Protein AF-A0A177SUN3-F1 (afdb_monomer_lite)

Foldseek 3Di:
DKKKKKWFFFQQDPVLLCQLCVLVVWHKDKDKDEAAPDPCCVVPVVVVPRRHPDIFTWTWTADPVGKIWTWTCPDPRGTDIDIDHPDDDPCVVVVRVVVVVSSLLSSLVSLVVVLQVVCVVVVKHWDWDADPFHIWIFIGPVSQKIWDWGDDVRMIMIMTPDDDDPVNCVSCVSSCSNTHGPPMDMDMDDDDDPPPPPPPPPPDDDDDDD

Organism: Pseudomonas putida (NCBI:txid303)

Sequence (210 aa):
MSHCTKFEFSYASEEAIVKAFGKMGLRPTTGLVATFASDFSKKVLGKIGYMGTQQFRAICGQTADKFNLFVCQVEQDAYTLLVERDTVSAGDEAIMADLASSFQKAYVSVAIDETVRRIEASGVPAKVTETLQGFDIEFGPRHEYSIHVTFSGDEIIEEVRGVKGDICTRLTEELESLLSRPTSELVTEWKPEYTVVHEEQTLQILSAHL

InterPro domains:
  IPR021375 Protein of unknown function DUF2997 [PF11211] (156-194)

pLDDT: mean 84.21, std 15.48, range [36.31, 97.62]

Secondary structure (DSSP, 8-state):
-EEEEEEE--B--HHHHHHHHHHTT---EEEEEEE-SSHHHHHTGGGGT---SEEEEEEEEE-TT-EEEEEEEEETTEEEEEEEESS--TTHHHHHHHHHHHHHHHHHHHHHHHHHHHHHHTT--EEEEE-SSEEEEEESTTS-EEEEEEEETTEEEEEEES--TTHHHHTTHHHHHHHS-TT---EEEEEPP-----------------

Structure (mmCIF, N/CA/C/O backbone):
data_AF-A0A177SUN3-F1
#
_entry.id   AF-A0A177SUN3-F1
#
loop_
_atom_site.group_PDB
_atom_site.id
_atom_site.type_symbol
_atom_site.label_atom_id
_atom_site.label_alt_id
_atom_site.label_comp_id
_atom_site.label_asym_id
_atom_site.label_entity_id
_atom_site.label_seq_id
_atom_site.pdbx_PDB_ins_code
_atom_site.Cartn_x
_atom_site.Cartn_y
_atom_site.Cartn_z
_atom_site.occupancy
_atom_site.B_iso_or_equiv
_atom_site.auth_seq_id
_atom_site.auth_comp_id
_atom_site.auth_asym_id
_atom_site.auth_atom_id
_atom_site.pdbx_PDB_model_num
ATOM 1 N N . MET A 1 1 ? -9.239 7.106 26.589 1.00 59.88 1 MET A N 1
ATOM 2 C CA . MET A 1 1 ? -7.859 7.600 26.388 1.00 59.88 1 MET A CA 1
ATOM 3 C C . MET A 1 1 ? -7.546 7.511 24.906 1.00 59.88 1 MET A C 1
ATOM 5 O O . MET A 1 1 ? -7.875 6.506 24.303 1.00 59.88 1 MET A O 1
ATOM 9 N N . SER A 1 2 ? -6.957 8.543 24.318 1.00 73.19 2 SER A N 1
ATOM 10 C CA . SER A 1 2 ? -6.613 8.561 22.889 1.00 73.19 2 SER A CA 1
ATOM 11 C C . SER A 1 2 ? -5.090 8.526 22.740 1.00 73.19 2 SER A C 1
ATOM 13 O O . SER A 1 2 ? -4.397 9.058 23.611 1.00 73.19 2 SER A O 1
ATOM 15 N N . HIS A 1 3 ? -4.556 7.950 21.664 1.00 82.12 3 HIS A N 1
ATOM 16 C CA . HIS A 1 3 ? -3.126 8.051 21.340 1.00 82.12 3 HIS A CA 1
ATOM 17 C C . HIS A 1 3 ? -2.919 8.526 19.909 1.00 82.12 3 HIS A C 1
ATOM 19 O O . HIS A 1 3 ? -3.814 8.431 19.071 1.00 82.12 3 HIS A O 1
ATOM 25 N N . CYS A 1 4 ? -1.741 9.080 19.663 1.00 83.50 4 CYS A N 1
ATOM 26 C CA . CYS A 1 4 ? -1.253 9.433 18.345 1.00 83.50 4 CYS A CA 1
ATOM 27 C C . CYS A 1 4 ? 0.130 8.805 18.182 1.00 83.50 4 CYS A C 1
ATOM 29 O O . CYS A 1 4 ? 1.033 9.166 18.933 1.00 83.50 4 CYS A O 1
ATOM 31 N N . THR A 1 5 ? 0.298 7.879 17.243 1.00 85.62 5 THR A N 1
ATOM 32 C CA . THR A 1 5 ? 1.596 7.285 16.907 1.00 85.62 5 THR A CA 1
ATOM 33 C C . THR A 1 5 ? 2.078 7.856 15.580 1.00 85.62 5 THR A C 1
ATOM 35 O O . THR A 1 5 ? 1.319 7.961 14.618 1.00 85.62 5 THR A O 1
ATOM 38 N N . LYS A 1 6 ? 3.350 8.242 15.530 1.00 88.50 6 LYS A N 1
ATOM 39 C CA . LYS A 1 6 ? 4.028 8.709 14.321 1.00 88.50 6 LYS A CA 1
ATOM 40 C C . LYS A 1 6 ? 5.218 7.807 14.013 1.00 88.50 6 LYS A C 1
ATOM 42 O O . LYS A 1 6 ? 5.998 7.507 14.919 1.00 88.50 6 LYS A O 1
ATOM 47 N N . PHE A 1 7 ? 5.358 7.400 12.752 1.00 89.94 7 PHE A N 1
ATOM 48 C CA . PHE A 1 7 ? 6.428 6.505 12.310 1.00 89.94 7 PHE A CA 1
ATOM 49 C C . PHE A 1 7 ? 6.776 6.656 10.823 1.00 89.94 7 PHE A C 1
ATOM 51 O O . PHE A 1 7 ? 6.004 7.196 10.027 1.00 89.94 7 PHE A O 1
ATOM 58 N N . GLU A 1 8 ? 7.966 6.176 10.461 1.00 90.25 8 GLU A N 1
ATOM 59 C CA . GLU A 1 8 ? 8.442 6.114 9.076 1.00 90.25 8 GLU A CA 1
ATOM 60 C C . GLU A 1 8 ? 7.797 4.937 8.331 1.00 90.25 8 GLU A C 1
ATOM 62 O O . GLU A 1 8 ? 7.782 3.800 8.816 1.00 90.25 8 GLU A O 1
ATOM 67 N N . PHE A 1 9 ? 7.275 5.220 7.140 1.00 91.50 9 PHE A N 1
ATOM 68 C CA . PHE A 1 9 ? 6.622 4.257 6.273 1.00 91.50 9 PHE A CA 1
ATOM 69 C C . PHE A 1 9 ? 7.617 3.274 5.657 1.00 91.50 9 PHE A C 1
ATOM 71 O O . PHE A 1 9 ? 8.682 3.645 5.167 1.00 91.50 9 PHE A O 1
ATOM 78 N N . SER A 1 10 ? 7.220 2.007 5.577 1.00 91.94 10 SER A N 1
ATOM 79 C CA . SER A 1 10 ? 7.922 1.007 4.786 1.00 91.94 10 SER A CA 1
ATOM 80 C C . SER A 1 10 ? 6.971 -0.057 4.260 1.00 91.94 10 SER A C 1
ATOM 82 O O . SER A 1 10 ? 6.034 -0.486 4.933 1.00 91.94 10 SER A O 1
ATOM 84 N N . TYR A 1 11 ? 7.268 -0.562 3.065 1.00 92.94 11 TYR A N 1
ATOM 85 C CA . TYR A 1 11 ? 6.659 -1.787 2.568 1.00 92.94 11 TYR A CA 1
ATOM 86 C C . TYR A 1 11 ? 7.290 -2.977 3.303 1.00 92.94 11 TYR A C 1
ATOM 88 O O . TYR A 1 11 ? 8.437 -3.335 3.029 1.00 92.94 11 TYR A O 1
ATOM 96 N N . ALA A 1 12 ? 6.564 -3.569 4.250 1.00 90.69 12 ALA A N 1
ATOM 97 C CA . ALA A 1 12 ? 7.057 -4.659 5.099 1.00 90.69 12 ALA A CA 1
ATOM 98 C C . ALA A 1 12 ? 6.516 -6.047 4.700 1.00 90.69 12 ALA A C 1
ATOM 100 O O . ALA A 1 12 ? 7.162 -7.063 4.953 1.00 90.69 12 ALA A O 1
ATOM 101 N N . SER A 1 13 ? 5.348 -6.111 4.048 1.00 91.69 13 SER A N 1
ATOM 102 C CA . SER A 1 13 ? 4.638 -7.368 3.780 1.00 91.69 13 SER A CA 1
ATOM 103 C C . SER A 1 13 ? 4.503 -7.667 2.288 1.00 91.69 13 SER A C 1
ATOM 105 O O . SER A 1 13 ? 3.841 -6.946 1.539 1.00 91.69 13 SER A O 1
ATOM 107 N N . GLU A 1 14 ? 5.080 -8.796 1.861 1.00 93.06 14 GLU A N 1
ATOM 108 C CA . GLU A 1 14 ? 4.946 -9.309 0.492 1.00 93.06 14 GLU A CA 1
ATOM 109 C C . GLU A 1 14 ? 3.479 -9.586 0.126 1.00 93.06 14 GLU A C 1
ATOM 111 O O . GLU A 1 14 ? 3.030 -9.272 -0.977 1.00 93.06 14 GLU A O 1
ATOM 116 N N . GLU A 1 15 ? 2.703 -10.131 1.065 1.00 94.44 15 GLU A N 1
ATOM 117 C CA . GLU A 1 15 ? 1.281 -10.402 0.855 1.00 94.44 15 GLU A CA 1
ATOM 118 C C . GLU A 1 15 ? 0.499 -9.102 0.623 1.00 94.44 15 GLU A C 1
ATOM 120 O O . GLU A 1 15 ? -0.315 -9.019 -0.304 1.00 94.44 15 GLU A O 1
ATOM 125 N N . ALA A 1 16 ? 0.784 -8.065 1.416 1.00 95.12 16 ALA A N 1
ATOM 126 C CA . ALA A 1 16 ? 0.150 -6.765 1.251 1.00 95.12 16 ALA A CA 1
ATOM 127 C C . ALA A 1 16 ? 0.559 -6.094 -0.070 1.00 95.12 16 ALA A C 1
ATOM 129 O O . ALA A 1 16 ? -0.291 -5.509 -0.741 1.00 95.12 16 ALA A O 1
ATOM 130 N N . ILE A 1 17 ? 1.809 -6.266 -0.518 1.00 96.44 17 ILE A N 1
ATOM 131 C CA . ILE A 1 17 ? 2.278 -5.817 -1.840 1.00 96.44 17 ILE A CA 1
ATOM 132 C C . ILE A 1 17 ? 1.450 -6.464 -2.958 1.00 96.44 17 ILE A C 1
ATOM 134 O O . ILE A 1 17 ? 0.946 -5.764 -3.837 1.00 96.44 17 ILE A O 1
ATOM 138 N N . VAL A 1 18 ? 1.257 -7.788 -2.931 1.00 97.06 18 VAL A N 1
ATOM 139 C CA . VAL A 1 18 ? 0.446 -8.501 -3.938 1.00 97.06 18 VAL A CA 1
ATOM 140 C C . VAL A 1 18 ? -0.995 -7.979 -3.955 1.00 97.06 18 VAL A C 1
ATOM 142 O O . VAL A 1 18 ? -1.554 -7.728 -5.027 1.00 97.06 18 VAL A O 1
ATOM 145 N N . LYS A 1 19 ? -1.597 -7.771 -2.778 1.00 97.38 19 LYS A N 1
ATOM 146 C CA . LYS A 1 19 ? -2.950 -7.205 -2.657 1.00 97.38 19 LYS A CA 1
ATOM 147 C C . LYS A 1 19 ? -3.015 -5.758 -3.166 1.00 97.38 19 LYS A C 1
ATOM 149 O O . LYS A 1 19 ? -3.994 -5.404 -3.825 1.00 97.38 19 LYS A O 1
ATOM 154 N N . ALA A 1 20 ? -1.979 -4.949 -2.934 1.00 97.56 20 ALA A N 1
ATOM 155 C CA . ALA A 1 20 ? -1.888 -3.566 -3.404 1.00 97.56 20 ALA A CA 1
ATOM 156 C C . ALA A 1 20 ? -1.873 -3.485 -4.938 1.00 97.56 20 ALA A C 1
ATOM 158 O O . ALA A 1 20 ? -2.636 -2.713 -5.520 1.00 97.56 20 ALA A O 1
ATOM 159 N N . PHE A 1 21 ? -1.106 -4.357 -5.607 1.00 97.62 21 PHE A N 1
ATOM 160 C CA . PHE A 1 21 ? -1.179 -4.511 -7.066 1.00 97.62 21 PHE A CA 1
ATOM 161 C C . PHE A 1 21 ? -2.610 -4.812 -7.532 1.00 97.62 21 PHE A C 1
ATOM 163 O O . PHE A 1 21 ? -3.099 -4.187 -8.474 1.00 97.62 21 PHE A O 1
ATOM 170 N N . GLY A 1 22 ? -3.303 -5.721 -6.840 1.00 96.75 22 GLY A N 1
ATOM 171 C CA . GLY A 1 22 ? -4.702 -6.045 -7.119 1.00 96.75 22 GLY A CA 1
ATOM 172 C C . GLY A 1 22 ? -5.645 -4.845 -6.978 1.00 96.75 22 GLY A C 1
ATOM 173 O O . GLY A 1 22 ? -6.487 -4.634 -7.851 1.00 96.75 22 GLY A O 1
ATOM 174 N N . LYS A 1 23 ? -5.478 -4.015 -5.937 1.00 95.88 23 LYS A N 1
ATOM 175 C CA . LYS A 1 23 ? -6.249 -2.769 -5.748 1.00 95.88 23 LYS A CA 1
ATOM 176 C C . LYS A 1 23 ? -6.012 -1.747 -6.863 1.00 95.88 23 LYS A C 1
ATOM 178 O O . LYS A 1 23 ? -6.933 -1.022 -7.218 1.00 95.88 23 LYS A O 1
ATOM 183 N N . MET A 1 24 ? -4.825 -1.738 -7.468 1.00 95.38 24 MET A N 1
ATOM 184 C CA . MET A 1 24 ? -4.532 -0.934 -8.662 1.00 95.38 24 MET A CA 1
ATOM 185 C C . MET A 1 24 ? -5.074 -1.544 -9.969 1.00 95.38 24 MET A C 1
ATOM 187 O O . MET A 1 24 ? -4.828 -1.010 -11.048 1.00 95.38 24 MET A O 1
ATOM 191 N N . GLY A 1 25 ? -5.775 -2.681 -9.909 1.00 95.94 25 GLY A N 1
ATOM 192 C CA . GLY A 1 25 ? -6.253 -3.402 -11.092 1.00 95.94 25 GLY A CA 1
ATOM 193 C C . GLY A 1 25 ? -5.144 -4.118 -11.871 1.00 95.94 25 GLY A C 1
ATOM 194 O O . GLY A 1 25 ? -5.365 -4.558 -13.001 1.00 95.94 25 GLY A O 1
ATOM 195 N N . LEU A 1 26 ? -3.952 -4.247 -11.284 1.00 96.06 26 LEU A N 1
ATOM 196 C CA . LEU A 1 26 ? -2.808 -4.917 -11.889 1.00 96.06 26 LEU A CA 1
ATOM 197 C C . LEU A 1 26 ? -2.812 -6.404 -11.527 1.00 96.06 26 LEU A C 1
ATOM 199 O O . LEU A 1 26 ? -3.271 -6.814 -10.461 1.00 96.06 26 LEU A O 1
ATOM 203 N N . ARG A 1 27 ? -2.275 -7.233 -12.426 1.00 94.62 27 ARG A N 1
ATOM 204 C CA . ARG A 1 27 ? -2.066 -8.665 -12.178 1.00 94.62 27 ARG A CA 1
ATOM 205 C C . ARG A 1 27 ? -0.603 -8.892 -11.805 1.00 94.62 27 ARG A C 1
ATOM 207 O O . ARG A 1 27 ? 0.230 -8.881 -12.713 1.00 94.62 27 ARG A O 1
ATOM 214 N N . PRO A 1 28 ? -0.281 -9.068 -10.513 1.00 95.38 28 PRO A N 1
ATOM 215 C CA . PRO A 1 28 ? 1.097 -9.245 -10.096 1.00 95.38 28 PRO A CA 1
ATOM 216 C C . PRO A 1 28 ? 1.641 -10.598 -10.561 1.00 95.38 28 PRO A C 1
ATOM 218 O O . PRO A 1 28 ? 0.944 -11.614 -10.532 1.00 95.38 28 PRO A O 1
ATOM 221 N N . THR A 1 29 ? 2.908 -10.619 -10.958 1.00 96.00 29 THR A N 1
ATOM 222 C CA . THR A 1 29 ? 3.683 -11.838 -11.211 1.00 96.00 29 THR A CA 1
ATOM 223 C C . THR A 1 29 ? 4.976 -11.793 -10.412 1.00 96.00 29 THR A C 1
ATOM 225 O O . THR A 1 29 ? 5.468 -10.723 -10.070 1.00 96.00 29 THR A O 1
ATOM 228 N N . THR A 1 30 ? 5.546 -12.947 -10.079 1.00 95.12 30 THR A N 1
ATOM 229 C CA . THR A 1 30 ? 6.891 -12.994 -9.494 1.00 95.12 30 THR A CA 1
ATOM 230 C C . THR A 1 30 ? 7.914 -13.151 -10.610 1.00 95.12 30 THR A C 1
ATOM 232 O O . THR A 1 30 ? 7.757 -14.011 -11.478 1.00 95.12 30 THR A O 1
ATOM 235 N N . GLY A 1 31 ? 8.968 -12.342 -10.578 1.00 91.56 31 GLY A N 1
ATOM 236 C CA . GLY A 1 31 ? 10.050 -12.389 -11.554 1.00 91.56 31 GLY A CA 1
ATOM 237 C C . GLY A 1 31 ? 11.416 -12.165 -10.918 1.00 91.56 31 GLY A C 1
ATOM 238 O O . GLY A 1 31 ? 11.528 -11.695 -9.787 1.00 91.56 31 GLY A O 1
ATOM 239 N N . LEU A 1 32 ? 12.461 -12.513 -11.665 1.00 89.50 32 LEU A N 1
ATOM 240 C CA . LEU A 1 32 ? 13.827 -12.112 -11.356 1.00 89.50 32 LEU A CA 1
ATOM 241 C C . LEU A 1 32 ? 14.132 -10.843 -12.154 1.00 89.50 32 LEU A C 1
ATOM 243 O O . LEU A 1 32 ? 14.052 -10.855 -13.383 1.00 89.50 32 LEU A O 1
ATOM 247 N N . VAL A 1 33 ? 14.458 -9.759 -11.458 1.00 89.75 33 VAL A N 1
ATOM 248 C CA . VAL A 1 33 ? 14.833 -8.475 -12.060 1.00 89.75 33 VAL A CA 1
ATOM 249 C C . VAL A 1 33 ? 16.304 -8.201 -11.806 1.00 89.75 33 VAL A C 1
ATOM 251 O O . VAL A 1 33 ? 16.871 -8.684 -10.827 1.00 89.75 33 VAL A O 1
ATOM 254 N N . ALA A 1 34 ? 16.930 -7.433 -12.692 1.00 88.81 34 ALA A N 1
ATOM 255 C CA . ALA A 1 34 ? 18.337 -7.089 -12.583 1.00 88.81 34 ALA A CA 1
ATOM 256 C C . ALA A 1 34 ? 18.545 -5.584 -12.719 1.00 88.81 34 ALA A C 1
ATOM 258 O O . ALA A 1 34 ? 17.907 -4.934 -13.551 1.00 88.81 34 ALA A O 1
ATOM 259 N N . THR A 1 35 ? 19.472 -5.041 -11.935 1.00 87.69 35 THR A N 1
ATOM 260 C CA . THR A 1 35 ? 19.954 -3.672 -12.118 1.00 87.69 35 THR A CA 1
ATOM 261 C C . THR A 1 35 ? 21.071 -3.657 -13.149 1.00 87.69 35 THR A C 1
ATOM 263 O O . THR A 1 35 ? 21.904 -4.564 -13.223 1.00 87.69 35 THR A O 1
ATOM 266 N N . PHE A 1 36 ? 21.093 -2.615 -13.971 1.00 86.94 36 PHE A N 1
ATOM 267 C CA . PHE A 1 36 ? 22.117 -2.416 -14.986 1.00 86.94 36 PHE A CA 1
ATOM 268 C C . PHE A 1 36 ? 22.716 -1.027 -14.815 1.00 86.94 36 PHE A C 1
ATOM 270 O O . PHE A 1 36 ? 21.988 -0.051 -14.673 1.00 86.94 36 PHE A O 1
ATOM 277 N N . ALA A 1 37 ? 24.043 -0.928 -14.894 1.00 85.38 37 ALA A N 1
ATOM 278 C CA . ALA A 1 37 ? 24.748 0.349 -14.777 1.00 85.38 37 ALA A CA 1
ATOM 279 C C . ALA A 1 37 ? 24.465 1.320 -15.941 1.00 85.38 37 ALA A C 1
ATOM 281 O O . ALA A 1 37 ? 24.793 2.499 -15.858 1.00 85.38 37 ALA A O 1
ATOM 282 N N . SER A 1 38 ? 23.916 0.825 -17.055 1.00 84.75 38 SER A N 1
ATOM 283 C CA . SER A 1 38 ? 23.559 1.649 -18.207 1.00 84.75 38 SER A CA 1
ATOM 284 C C . SER A 1 38 ? 22.529 0.970 -19.108 1.00 84.75 38 SER A C 1
ATOM 286 O O . SER A 1 38 ? 22.402 -0.260 -19.129 1.00 84.75 38 SER A O 1
ATOM 288 N N . ASP A 1 39 ? 21.877 1.780 -19.940 1.00 84.88 39 ASP A N 1
ATOM 289 C CA . ASP A 1 39 ? 21.000 1.322 -21.019 1.00 84.88 39 ASP A CA 1
ATOM 290 C C . ASP A 1 39 ? 21.724 0.407 -22.012 1.00 84.88 39 ASP A C 1
ATOM 292 O O . ASP A 1 39 ? 21.143 -0.562 -22.501 1.00 84.88 39 ASP A O 1
ATOM 296 N N . PHE A 1 40 ? 23.009 0.662 -22.276 1.00 85.94 40 PHE A N 1
ATOM 297 C CA . PHE A 1 40 ? 23.833 -0.220 -23.100 1.00 85.94 40 PHE A CA 1
ATOM 298 C C . PHE A 1 40 ? 23.970 -1.603 -22.454 1.00 85.94 40 PHE A C 1
ATOM 300 O O . PHE A 1 40 ? 23.751 -2.627 -23.107 1.00 85.94 40 PHE A O 1
ATOM 307 N N . SER A 1 41 ? 24.256 -1.646 -21.151 1.00 87.19 41 SER A N 1
ATOM 308 C CA . SER A 1 41 ? 24.361 -2.900 -20.405 1.00 87.19 41 SER A CA 1
ATOM 309 C C . SER A 1 41 ? 23.039 -3.677 -20.406 1.00 87.19 41 SER A C 1
ATOM 311 O O . SER A 1 41 ? 23.059 -4.888 -20.611 1.00 87.19 41 SER A O 1
ATOM 313 N N . LYS A 1 42 ? 21.892 -2.999 -20.256 1.00 87.94 42 LYS A N 1
ATOM 314 C CA . LYS A 1 42 ? 20.557 -3.627 -20.291 1.00 87.94 42 LYS A CA 1
ATOM 315 C C . LYS A 1 42 ? 20.183 -4.110 -21.698 1.00 87.94 42 LYS A C 1
ATOM 317 O O . LYS A 1 42 ? 19.861 -5.278 -21.897 1.00 87.94 42 LYS A O 1
ATOM 322 N N . LYS A 1 43 ? 20.234 -3.219 -22.695 1.00 87.25 43 LYS A N 1
ATOM 323 C CA . LYS A 1 43 ? 19.663 -3.439 -24.039 1.00 87.25 43 LYS A CA 1
ATOM 324 C C . LYS A 1 43 ? 20.595 -4.188 -24.994 1.00 87.25 43 LYS A C 1
ATOM 326 O O . LYS A 1 43 ? 20.103 -4.808 -25.941 1.00 87.25 43 LYS A O 1
ATOM 331 N N . VAL A 1 44 ? 21.911 -4.129 -24.772 1.00 89.00 44 VAL A N 1
ATOM 332 C CA . VAL A 1 44 ? 22.928 -4.776 -25.620 1.00 89.00 44 VAL A CA 1
ATOM 333 C C . VAL A 1 44 ? 23.583 -5.937 -24.885 1.00 89.00 44 VAL A C 1
ATOM 335 O O . VAL A 1 44 ? 23.439 -7.076 -25.327 1.00 89.00 44 VAL A O 1
ATOM 338 N N . LEU A 1 45 ? 24.253 -5.683 -23.753 1.00 88.38 45 LEU A N 1
ATOM 339 C CA . LEU A 1 45 ? 24.980 -6.744 -23.040 1.00 88.38 45 LEU A CA 1
ATOM 340 C C . LEU A 1 45 ? 24.028 -7.804 -22.464 1.00 88.38 45 LEU A C 1
ATOM 342 O O . LEU A 1 45 ? 24.337 -8.994 -22.504 1.00 88.38 45 LEU A O 1
ATOM 346 N N . GLY A 1 46 ? 22.840 -7.398 -22.008 1.00 83.12 46 GLY A N 1
ATOM 347 C CA . GLY A 1 46 ? 21.800 -8.317 -21.543 1.00 83.12 46 GLY A CA 1
ATOM 348 C C . GLY A 1 46 ? 21.396 -9.359 -22.591 1.00 83.12 46 GLY A C 1
ATOM 349 O O . GLY A 1 46 ? 21.194 -10.525 -22.260 1.00 83.12 46 GLY A O 1
ATOM 350 N N . LYS A 1 47 ? 21.379 -8.991 -23.881 1.00 87.25 47 LYS A N 1
ATOM 351 C CA . LYS A 1 47 ? 21.030 -9.913 -24.981 1.00 87.25 47 LYS A CA 1
ATOM 352 C C . LYS A 1 47 ? 22.089 -10.982 -25.246 1.00 87.25 47 LYS A C 1
ATOM 354 O O . LYS A 1 47 ? 21.774 -11.996 -25.860 1.00 87.25 47 LYS A O 1
ATOM 359 N N . ILE A 1 48 ? 23.325 -10.756 -24.803 1.00 89.56 48 ILE A N 1
ATOM 360 C CA . ILE A 1 48 ? 24.444 -11.699 -24.942 1.00 89.56 48 ILE A CA 1
ATOM 361 C C . ILE A 1 48 ? 24.793 -12.389 -23.614 1.00 89.56 48 ILE A C 1
ATOM 363 O O . ILE A 1 48 ? 25.847 -13.007 -23.503 1.00 89.56 48 ILE A O 1
ATOM 367 N N . GLY A 1 49 ? 23.906 -12.304 -22.614 1.00 82.94 49 GLY A N 1
ATOM 368 C CA . GLY A 1 49 ? 24.007 -13.052 -21.359 1.00 82.94 49 GLY A CA 1
ATOM 369 C C . GLY A 1 49 ? 24.607 -12.290 -20.176 1.00 82.94 49 GLY A C 1
ATOM 370 O O . GLY A 1 49 ? 24.807 -12.893 -19.124 1.00 82.94 49 GLY A O 1
ATOM 371 N N . TYR A 1 50 ? 24.877 -10.983 -20.293 1.00 86.56 50 TYR A N 1
ATOM 372 C CA . TYR A 1 50 ? 25.252 -10.184 -19.123 1.00 86.56 50 TYR A CA 1
ATOM 373 C C . TYR A 1 50 ? 24.062 -10.036 -18.172 1.00 86.56 50 TYR A C 1
ATOM 375 O O . TYR A 1 50 ? 22.994 -9.558 -18.546 1.00 86.56 50 TYR A O 1
ATOM 383 N N . MET A 1 51 ? 24.267 -10.428 -16.921 1.00 84.25 51 MET A N 1
ATOM 384 C CA . MET A 1 51 ? 23.200 -10.629 -15.941 1.00 84.25 51 MET A CA 1
ATOM 385 C C . MET A 1 51 ? 22.871 -9.407 -15.074 1.00 84.25 51 MET A C 1
ATOM 387 O O . MET A 1 51 ? 22.057 -9.521 -14.159 1.00 84.25 51 MET A O 1
ATOM 391 N N . GLY A 1 52 ? 23.469 -8.253 -15.380 1.00 86.06 52 GLY A N 1
ATOM 392 C CA . GLY A 1 52 ? 23.362 -7.045 -14.569 1.00 86.06 52 GLY A CA 1
ATOM 393 C C . GLY A 1 52 ? 24.375 -7.012 -13.425 1.00 86.06 52 GLY A C 1
ATOM 394 O O . GLY A 1 52 ? 25.212 -7.902 -13.275 1.00 86.06 52 GLY A O 1
ATOM 395 N N . THR A 1 53 ? 24.325 -5.940 -12.642 1.00 84.31 53 THR A N 1
ATOM 396 C CA . THR A 1 53 ? 25.192 -5.733 -11.474 1.00 84.31 53 THR A CA 1
ATOM 397 C C . THR A 1 53 ? 24.645 -6.409 -10.226 1.00 84.31 53 THR A C 1
ATOM 399 O O . THR A 1 53 ? 25.420 -6.870 -9.394 1.00 84.31 53 THR A O 1
ATOM 402 N N . GLN A 1 54 ? 23.320 -6.483 -10.098 1.00 85.44 54 GLN A N 1
ATOM 403 C CA . GLN A 1 54 ? 22.624 -7.168 -9.012 1.00 85.44 54 GLN A CA 1
ATOM 404 C C . GLN A 1 54 ? 21.323 -7.767 -9.545 1.00 85.44 54 GLN A C 1
ATOM 406 O O . GLN A 1 54 ? 20.754 -7.249 -10.507 1.00 85.44 54 GLN A O 1
ATOM 411 N N . GLN A 1 55 ? 20.860 -8.842 -8.910 1.00 88.12 55 GLN A N 1
ATOM 412 C CA . GLN A 1 55 ? 19.598 -9.502 -9.224 1.00 88.12 55 GLN A CA 1
ATOM 413 C C . GLN A 1 55 ? 18.749 -9.628 -7.970 1.00 88.12 55 GLN A C 1
ATOM 415 O O . GLN A 1 55 ? 19.260 -9.960 -6.902 1.00 88.12 55 GLN A O 1
ATOM 420 N N . PHE A 1 56 ? 17.452 -9.406 -8.126 1.00 88.44 56 PHE A N 1
ATOM 421 C CA . PHE A 1 56 ? 16.492 -9.437 -7.038 1.00 88.44 56 PHE A CA 1
ATOM 422 C C . PHE A 1 56 ? 15.259 -10.208 -7.476 1.00 88.44 56 PHE A C 1
ATOM 424 O O . PHE A 1 56 ? 14.815 -10.112 -8.624 1.00 88.44 56 PHE A O 1
ATOM 431 N N . ARG A 1 57 ? 14.670 -10.956 -6.546 1.00 92.38 57 ARG A N 1
ATOM 432 C CA . ARG A 1 57 ? 13.288 -11.398 -6.701 1.00 92.38 57 ARG A CA 1
ATOM 433 C C . ARG A 1 57 ? 12.391 -10.167 -6.559 1.00 92.38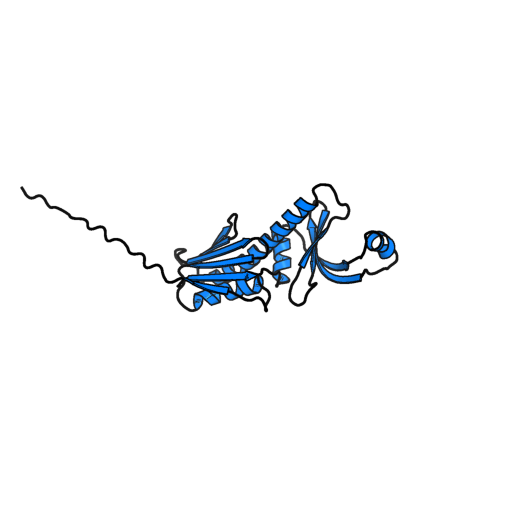 57 ARG A C 1
ATOM 435 O O . ARG A 1 57 ? 12.551 -9.402 -5.610 1.00 92.38 57 ARG A O 1
ATOM 442 N N . ALA A 1 58 ? 11.455 -9.995 -7.483 1.00 94.62 58 ALA A N 1
ATOM 443 C CA . ALA A 1 58 ? 10.493 -8.904 -7.452 1.00 94.62 58 ALA A CA 1
ATOM 444 C C . ALA A 1 58 ? 9.067 -9.403 -7.673 1.00 94.62 58 ALA A C 1
ATOM 446 O O . ALA A 1 58 ? 8.832 -10.395 -8.374 1.00 94.62 58 ALA A O 1
ATOM 447 N N . ILE A 1 59 ? 8.119 -8.668 -7.101 1.00 96.75 59 ILE A N 1
ATOM 448 C CA . ILE A 1 59 ? 6.728 -8.683 -7.538 1.00 96.75 59 ILE A CA 1
ATOM 449 C C . ILE A 1 59 ? 6.588 -7.624 -8.622 1.00 96.75 59 ILE A C 1
ATOM 451 O O . ILE A 1 59 ? 6.882 -6.451 -8.401 1.00 96.75 59 ILE A O 1
ATOM 455 N N . CYS A 1 60 ? 6.160 -8.057 -9.796 1.00 96.38 60 CYS A N 1
ATOM 456 C CA . CYS A 1 60 ? 6.095 -7.257 -11.001 1.00 96.38 60 CYS A CA 1
ATOM 457 C C . CYS A 1 60 ? 4.638 -6.997 -11.381 1.00 96.38 60 CYS A C 1
ATOM 459 O O . CYS A 1 60 ? 3.808 -7.903 -11.336 1.00 96.38 60 CYS A O 1
ATOM 461 N N . GLY A 1 61 ? 4.345 -5.789 -11.845 1.00 95.94 61 GLY A N 1
ATOM 462 C CA . GLY A 1 61 ? 3.091 -5.443 -12.506 1.00 95.94 61 GLY A CA 1
ATOM 463 C C . GLY A 1 61 ? 3.354 -4.508 -13.679 1.00 95.94 61 GLY A C 1
ATOM 464 O O . GLY A 1 61 ? 4.375 -3.828 -13.716 1.00 95.94 61 GLY A O 1
ATOM 465 N N . GLN A 1 62 ? 2.444 -4.473 -14.648 1.00 95.94 62 GLN A N 1
ATOM 466 C CA . GLN A 1 62 ? 2.547 -3.563 -15.786 1.00 95.94 62 GLN A CA 1
ATOM 467 C C . GLN A 1 62 ? 1.216 -2.851 -16.010 1.00 95.94 62 GLN A C 1
ATOM 469 O O . GLN A 1 62 ? 0.170 -3.498 -16.080 1.00 95.94 62 GLN A O 1
ATOM 474 N N . THR A 1 63 ? 1.260 -1.525 -16.122 1.00 94.69 63 THR A N 1
ATOM 475 C CA . THR A 1 63 ? 0.085 -0.707 -16.441 1.00 94.69 63 THR A CA 1
ATOM 476 C C . THR A 1 63 ? -0.270 -0.808 -17.925 1.00 94.69 63 THR A C 1
ATOM 478 O O . THR A 1 63 ? 0.558 -1.185 -18.758 1.00 94.69 63 THR A O 1
ATOM 481 N N . ALA A 1 64 ? -1.494 -0.415 -18.291 1.00 91.00 64 ALA A N 1
ATOM 482 C CA . ALA A 1 64 ? -1.912 -0.357 -19.696 1.00 91.00 64 ALA A CA 1
ATOM 483 C C . ALA A 1 64 ? -1.008 0.561 -20.548 1.00 91.00 64 ALA A C 1
ATOM 485 O O . ALA A 1 64 ? -0.746 0.267 -21.715 1.00 91.00 64 ALA A O 1
ATOM 486 N N . ASP A 1 65 ? -0.456 1.614 -19.936 1.00 90.69 65 ASP A N 1
ATOM 487 C CA . ASP A 1 65 ? 0.450 2.579 -20.572 1.00 90.69 65 ASP A CA 1
ATOM 488 C C . ASP A 1 65 ? 1.917 2.114 -20.637 1.00 90.69 65 ASP A C 1
ATOM 490 O O . ASP A 1 65 ? 2.804 2.868 -21.061 1.00 90.69 65 ASP A O 1
ATOM 494 N N . LYS A 1 66 ? 2.164 0.841 -20.293 1.00 93.50 66 LYS A N 1
ATOM 495 C CA . LYS A 1 66 ? 3.464 0.152 -20.330 1.00 93.50 66 LYS A CA 1
ATOM 496 C C . LYS A 1 66 ? 4.482 0.655 -19.306 1.00 93.50 66 LYS A C 1
ATOM 498 O O . LYS A 1 66 ? 5.685 0.531 -19.538 1.00 93.50 66 LYS A O 1
ATOM 503 N N . PHE A 1 67 ? 4.019 1.200 -18.184 1.00 95.44 67 PHE A N 1
ATOM 504 C CA . PHE A 1 67 ? 4.883 1.378 -17.020 1.00 95.44 67 PHE A CA 1
ATOM 505 C C . PHE A 1 67 ? 5.012 0.040 -16.305 1.00 95.44 67 PHE A C 1
ATOM 507 O O . PHE A 1 67 ? 4.008 -0.601 -15.994 1.00 95.44 67 PHE A O 1
ATOM 514 N N . ASN A 1 68 ? 6.246 -0.381 -16.065 1.00 94.62 68 ASN A N 1
ATOM 515 C CA . ASN A 1 68 ? 6.564 -1.549 -15.266 1.00 94.62 68 ASN A CA 1
ATOM 516 C C . ASN A 1 68 ? 6.776 -1.099 -13.823 1.00 94.62 68 ASN A C 1
ATOM 518 O O . ASN A 1 68 ? 7.509 -0.147 -13.565 1.00 94.62 68 ASN A O 1
ATOM 522 N N . LEU A 1 69 ? 6.131 -1.787 -12.894 1.00 96.56 69 LEU A N 1
ATOM 523 C CA . LEU A 1 69 ? 6.294 -1.606 -11.464 1.00 96.56 69 LEU A CA 1
ATOM 524 C C . LEU A 1 69 ? 6.963 -2.865 -10.922 1.00 96.56 69 LEU A C 1
ATOM 526 O O . LEU A 1 69 ? 6.509 -3.976 -11.205 1.00 96.56 69 LEU A O 1
ATOM 530 N N . PHE A 1 70 ? 8.010 -2.691 -10.128 1.00 95.44 70 PHE A N 1
ATOM 531 C CA . PHE A 1 70 ? 8.706 -3.771 -9.445 1.00 95.44 70 PHE A CA 1
ATOM 532 C C . PHE A 1 70 ? 8.785 -3.448 -7.970 1.00 95.44 70 PHE A C 1
ATOM 534 O O . PHE A 1 70 ? 9.242 -2.375 -7.596 1.00 95.44 70 PHE A O 1
ATOM 541 N N . VAL A 1 71 ? 8.387 -4.391 -7.132 1.00 95.88 71 VAL A N 1
ATOM 542 C CA . VAL A 1 71 ? 8.603 -4.294 -5.695 1.00 95.88 71 VAL A CA 1
ATOM 543 C C . VAL A 1 71 ? 9.577 -5.388 -5.299 1.00 95.88 71 VAL A C 1
ATOM 545 O O . VAL A 1 71 ? 9.282 -6.574 -5.457 1.00 95.88 71 VAL A O 1
ATOM 548 N N . CYS A 1 72 ? 10.759 -4.991 -4.841 1.00 93.06 72 CYS A N 1
ATOM 549 C CA . CYS A 1 72 ? 11.852 -5.899 -4.505 1.00 93.06 72 CYS A CA 1
ATOM 550 C C . CYS A 1 72 ? 12.502 -5.517 -3.181 1.00 93.06 72 CYS A C 1
ATOM 552 O O . CYS A 1 72 ? 12.577 -4.343 -2.826 1.00 93.06 72 CYS A O 1
ATOM 554 N N . GLN A 1 73 ? 13.003 -6.519 -2.471 1.00 89.62 73 GLN A N 1
ATOM 555 C CA . GLN A 1 73 ? 13.753 -6.324 -1.241 1.00 89.62 73 GLN A CA 1
ATOM 556 C C . GLN A 1 73 ? 15.208 -5.983 -1.591 1.00 89.62 73 GLN A C 1
ATOM 558 O O . GLN A 1 73 ? 16.000 -6.868 -1.919 1.00 89.62 73 GLN A O 1
ATOM 563 N N . VAL A 1 74 ? 15.527 -4.687 -1.611 1.00 79.50 74 VAL A N 1
ATOM 564 C CA . VAL A 1 74 ? 16.885 -4.178 -1.893 1.00 79.50 74 VAL A CA 1
ATOM 565 C C . VAL A 1 74 ? 17.695 -4.045 -0.600 1.00 79.50 74 VAL A C 1
ATOM 567 O O . VAL A 1 74 ? 18.901 -4.284 -0.596 1.00 79.50 74 VAL A O 1
ATOM 570 N N . GLU A 1 75 ? 17.019 -3.723 0.504 1.00 72.69 75 GLU A N 1
ATOM 571 C CA . GLU A 1 75 ? 17.571 -3.618 1.856 1.00 72.69 75 GLU A CA 1
ATOM 572 C C . GLU A 1 75 ? 17.029 -4.752 2.741 1.00 72.69 75 GLU A C 1
ATOM 574 O O . GLU A 1 75 ? 15.980 -5.331 2.449 1.00 72.69 75 GLU A O 1
ATOM 579 N N . GLN A 1 76 ? 17.728 -5.087 3.833 1.00 73.38 76 GLN A N 1
ATOM 580 C CA . GLN A 1 76 ? 17.187 -6.032 4.815 1.00 73.38 76 GLN A CA 1
ATOM 581 C C . GLN A 1 76 ? 15.857 -5.499 5.370 1.00 73.38 76 GLN A C 1
ATOM 583 O O . GLN A 1 76 ? 15.749 -4.333 5.734 1.00 73.38 76 GLN A O 1
ATOM 588 N N . ASP A 1 77 ? 14.849 -6.373 5.392 1.00 73.31 77 ASP A N 1
ATOM 589 C CA . ASP A 1 77 ? 13.531 -6.161 6.010 1.00 73.31 77 ASP A CA 1
ATOM 590 C C . ASP A 1 77 ? 12.641 -5.043 5.432 1.00 73.31 77 ASP A C 1
ATOM 592 O O . ASP A 1 77 ? 11.604 -4.725 6.014 1.00 73.31 77 ASP A O 1
ATOM 596 N N . ALA A 1 78 ? 12.976 -4.493 4.259 1.00 82.62 78 ALA A N 1
ATOM 597 C CA . ALA A 1 78 ? 12.124 -3.529 3.566 1.00 82.62 78 ALA A CA 1
ATOM 598 C C . ALA A 1 78 ? 12.097 -3.743 2.052 1.00 82.62 78 ALA A C 1
ATOM 600 O O . ALA A 1 78 ? 13.119 -3.994 1.406 1.00 82.62 78 ALA A O 1
ATOM 601 N N . TYR A 1 79 ? 10.908 -3.605 1.474 1.00 91.38 79 TYR A N 1
ATOM 602 C CA . TYR A 1 79 ? 10.728 -3.611 0.031 1.00 91.38 79 TYR A CA 1
ATOM 603 C C . TYR A 1 79 ? 10.777 -2.188 -0.526 1.00 91.38 79 TYR A C 1
ATOM 605 O O . TYR A 1 79 ? 10.321 -1.233 0.097 1.00 91.38 79 TYR A O 1
ATOM 613 N N . THR A 1 80 ? 11.290 -2.058 -1.743 1.00 92.31 80 THR A N 1
ATOM 614 C CA . THR A 1 80 ? 11.345 -0.802 -2.489 1.00 92.31 80 THR A CA 1
ATOM 615 C C . THR A 1 80 ? 10.519 -0.938 -3.756 1.00 92.31 80 THR A C 1
ATOM 617 O O . THR A 1 80 ? 10.672 -1.916 -4.494 1.00 92.31 80 THR A O 1
ATOM 620 N N . LEU A 1 81 ? 9.660 0.049 -4.018 1.00 94.62 81 LEU A N 1
ATOM 621 C CA . LEU A 1 81 ? 8.969 0.188 -5.294 1.00 94.62 81 LEU A CA 1
ATOM 622 C C . LEU A 1 81 ? 9.885 0.890 -6.301 1.00 94.62 81 LEU A C 1
ATOM 624 O O . LEU A 1 81 ? 10.370 1.992 -6.061 1.00 94.62 81 LEU A O 1
ATOM 628 N N . LEU A 1 82 ? 10.062 0.265 -7.455 1.00 93.19 82 LEU A N 1
ATOM 629 C CA . LEU A 1 82 ? 10.725 0.816 -8.624 1.00 93.19 82 LEU A CA 1
ATOM 630 C C . LEU A 1 82 ? 9.704 0.904 -9.753 1.00 93.19 82 LEU A C 1
ATOM 632 O O . LEU A 1 82 ? 8.995 -0.062 -10.033 1.00 93.19 82 LEU A O 1
ATOM 636 N N . VAL A 1 83 ? 9.648 2.051 -10.421 1.00 94.06 83 VAL A N 1
ATOM 637 C CA . VAL A 1 83 ? 8.819 2.251 -11.611 1.00 94.06 83 VAL A CA 1
ATOM 638 C C . VAL A 1 83 ? 9.755 2.505 -12.782 1.00 94.06 83 VAL A C 1
ATOM 640 O O . VAL A 1 83 ? 10.698 3.280 -12.657 1.00 94.06 83 VAL A O 1
ATOM 643 N N . GLU A 1 84 ? 9.524 1.854 -13.916 1.00 90.88 84 GLU A N 1
ATOM 644 C CA . GLU A 1 84 ? 10.265 2.122 -15.147 1.00 90.88 84 GLU A CA 1
ATOM 645 C C . GLU A 1 84 ? 9.358 2.094 -16.375 1.00 90.88 84 GLU A C 1
ATOM 647 O O . GLU A 1 84 ? 8.281 1.496 -16.382 1.00 90.88 84 GLU A O 1
ATOM 652 N N . ARG A 1 85 ? 9.850 2.683 -17.462 1.00 90.69 85 ARG A N 1
ATOM 653 C CA . ARG A 1 85 ? 9.281 2.546 -18.798 1.00 90.69 85 ARG A CA 1
ATOM 654 C C . ARG A 1 85 ? 10.413 2.330 -19.791 1.00 90.69 85 ARG A C 1
ATOM 656 O O . ARG A 1 85 ? 11.444 2.990 -19.707 1.00 90.69 85 ARG A O 1
ATOM 663 N N . ASP A 1 86 ? 10.224 1.430 -20.755 1.00 84.38 86 ASP A N 1
ATOM 664 C CA . ASP A 1 86 ? 11.277 1.080 -21.725 1.00 84.38 86 ASP A CA 1
ATOM 665 C C . ASP A 1 86 ? 11.764 2.273 -22.564 1.00 84.38 86 ASP A C 1
ATOM 667 O O . ASP A 1 86 ? 12.926 2.325 -22.985 1.00 84.38 86 ASP A O 1
ATOM 671 N N . THR A 1 87 ? 10.856 3.207 -22.853 1.00 84.00 87 THR A N 1
ATOM 672 C CA . THR A 1 87 ? 11.126 4.429 -23.616 1.00 84.00 87 THR A CA 1
ATOM 673 C C . THR A 1 87 ? 10.613 5.621 -22.828 1.00 84.00 87 THR A C 1
ATOM 675 O O . THR A 1 87 ? 9.402 5.786 -22.699 1.00 84.00 87 THR A O 1
ATOM 678 N N . VAL A 1 88 ? 11.540 6.432 -22.320 1.00 83.25 88 VAL A N 1
ATOM 679 C CA . VAL A 1 88 ? 11.220 7.635 -21.549 1.00 83.25 88 VAL A CA 1
ATOM 680 C C . VAL A 1 88 ? 10.694 8.721 -22.483 1.00 83.25 88 VAL A C 1
ATOM 682 O O . VAL A 1 88 ? 11.311 9.042 -23.500 1.00 83.25 88 VAL A O 1
ATOM 685 N N . SER A 1 89 ? 9.547 9.277 -22.124 1.00 87.75 89 SER A N 1
ATOM 686 C CA . SER A 1 89 ? 8.876 10.383 -22.799 1.00 87.75 89 SER A CA 1
ATOM 687 C C . SER A 1 89 ? 8.768 11.592 -21.870 1.00 87.75 89 SER A C 1
ATOM 689 O O . SER A 1 89 ? 8.839 11.471 -20.646 1.00 87.75 89 SER A O 1
ATOM 691 N N . ALA A 1 90 ? 8.575 12.782 -22.444 1.00 88.50 90 ALA A N 1
ATOM 692 C CA . ALA A 1 90 ? 8.306 13.976 -21.649 1.00 88.50 90 ALA A CA 1
ATOM 693 C C . ALA A 1 90 ? 7.033 13.775 -20.805 1.00 88.50 90 ALA A C 1
ATOM 695 O O . ALA A 1 90 ? 5.990 13.413 -21.345 1.00 88.50 90 ALA A O 1
ATOM 696 N N . GLY A 1 91 ? 7.130 14.011 -19.495 1.00 88.25 91 GLY A N 1
ATOM 697 C CA . GLY A 1 91 ? 6.029 13.818 -18.544 1.00 88.25 91 GLY A CA 1
ATOM 698 C C . GLY A 1 91 ? 5.990 12.449 -17.857 1.00 88.25 91 GLY A C 1
ATOM 699 O O . GLY A 1 91 ? 5.231 12.299 -16.903 1.00 88.25 91 GLY A O 1
ATOM 700 N N . ASP A 1 92 ? 6.827 11.483 -18.261 1.00 92.12 92 ASP A N 1
ATOM 701 C CA . ASP A 1 92 ? 6.876 10.170 -17.600 1.00 92.12 92 ASP A CA 1
ATOM 702 C C . ASP A 1 92 ? 7.248 10.289 -16.114 1.00 92.12 92 ASP 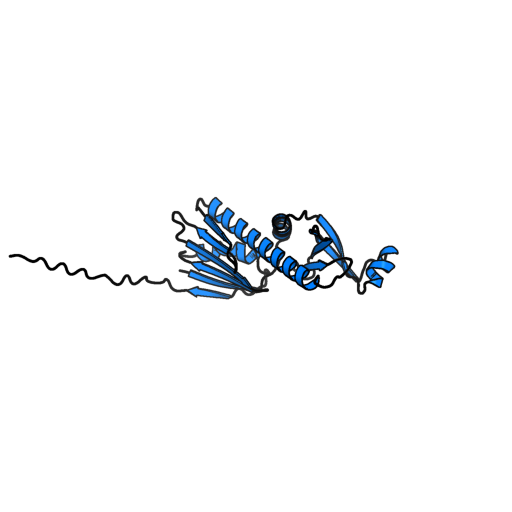A C 1
ATOM 704 O O . ASP A 1 92 ? 6.695 9.557 -15.306 1.00 92.12 92 ASP A O 1
ATOM 708 N N . GLU A 1 93 ? 8.105 11.242 -15.729 1.00 91.81 93 GLU A N 1
ATOM 709 C CA . GLU A 1 93 ? 8.473 11.469 -14.320 1.00 91.81 93 GLU A CA 1
ATOM 710 C C . GLU A 1 93 ? 7.256 11.779 -13.436 1.00 91.81 93 GLU A C 1
ATOM 712 O O . GLU A 1 93 ? 7.122 11.214 -12.352 1.00 91.81 93 GLU A O 1
ATOM 717 N N . ALA A 1 94 ? 6.339 12.628 -13.912 1.00 93.69 94 ALA A N 1
ATOM 718 C CA . ALA A 1 94 ? 5.117 12.958 -13.179 1.00 93.69 94 ALA A CA 1
ATOM 719 C C . ALA A 1 94 ? 4.196 11.735 -13.066 1.00 93.69 94 ALA A C 1
ATOM 721 O O . ALA A 1 94 ? 3.694 11.434 -11.989 1.00 93.69 94 ALA A O 1
ATOM 722 N N . ILE A 1 95 ? 4.049 10.972 -14.153 1.00 94.19 95 ILE A N 1
ATOM 723 C CA . ILE A 1 95 ? 3.240 9.746 -14.162 1.00 94.19 95 ILE A CA 1
ATOM 724 C C . ILE A 1 95 ? 3.840 8.688 -13.225 1.00 94.19 95 ILE A C 1
ATOM 726 O O . ILE A 1 95 ? 3.111 7.998 -12.519 1.00 94.19 95 ILE A O 1
ATOM 730 N N . MET A 1 96 ? 5.166 8.553 -13.189 1.00 94.00 96 MET A N 1
ATOM 731 C CA . MET A 1 96 ? 5.862 7.631 -12.290 1.00 94.00 96 MET A CA 1
ATOM 732 C C . MET A 1 96 ? 5.663 8.020 -10.823 1.00 94.00 96 MET A C 1
ATOM 734 O O . MET A 1 96 ? 5.431 7.135 -10.000 1.00 94.00 96 MET A O 1
ATOM 738 N N . ALA A 1 97 ? 5.702 9.316 -10.502 1.00 92.88 97 ALA A N 1
ATOM 739 C CA . ALA A 1 97 ? 5.404 9.815 -9.161 1.00 92.88 97 ALA A CA 1
ATOM 740 C C . ALA A 1 97 ? 3.941 9.544 -8.763 1.00 92.88 97 ALA A C 1
ATOM 742 O O . ALA A 1 97 ? 3.688 9.030 -7.672 1.00 92.88 97 ALA A O 1
ATOM 743 N N . ASP A 1 98 ? 2.990 9.790 -9.668 1.00 93.62 98 ASP A N 1
ATOM 744 C CA . ASP A 1 98 ? 1.568 9.505 -9.444 1.00 93.62 98 ASP A CA 1
ATOM 745 C C . ASP A 1 98 ? 1.311 8.002 -9.252 1.00 93.62 98 ASP A C 1
ATOM 747 O O . ASP A 1 98 ? 0.530 7.603 -8.384 1.00 93.62 98 ASP A O 1
ATOM 751 N N . LEU A 1 99 ? 1.995 7.146 -10.020 1.00 95.50 99 LEU A N 1
ATOM 752 C CA . LEU A 1 99 ? 1.934 5.691 -9.864 1.00 95.50 99 LEU A CA 1
ATOM 753 C C . LEU A 1 99 ? 2.526 5.236 -8.529 1.00 95.50 99 LEU A C 1
ATOM 755 O O . LEU A 1 99 ? 1.939 4.370 -7.881 1.00 95.50 99 LEU A O 1
ATOM 759 N N . ALA A 1 100 ? 3.649 5.819 -8.105 1.00 94.38 100 ALA A N 1
ATOM 760 C CA . ALA A 1 100 ? 4.259 5.513 -6.816 1.00 94.38 100 ALA A CA 1
ATOM 761 C C . ALA A 1 100 ? 3.336 5.901 -5.652 1.00 94.38 100 ALA A C 1
ATOM 763 O O . ALA A 1 100 ? 3.094 5.086 -4.763 1.00 94.38 100 ALA A O 1
ATOM 764 N N . SER A 1 101 ? 2.743 7.097 -5.706 1.00 92.81 101 SER A N 1
ATOM 765 C CA . SER A 1 101 ? 1.762 7.554 -4.717 1.00 92.81 101 SER A CA 1
ATOM 766 C C . SER A 1 101 ? 0.501 6.680 -4.710 1.00 92.81 101 SER A C 1
ATOM 768 O O . SER A 1 101 ? 0.023 6.270 -3.651 1.00 92.81 101 SER A O 1
ATOM 770 N N . SER A 1 102 ? -0.004 6.312 -5.890 1.00 93.94 102 SER A N 1
ATOM 771 C CA . SER A 1 102 ? -1.164 5.423 -6.024 1.00 93.94 102 SER A CA 1
ATOM 772 C C . SER A 1 102 ? -0.889 4.034 -5.448 1.00 93.94 102 SER A C 1
ATOM 774 O O . SER A 1 102 ? -1.752 3.463 -4.781 1.00 93.94 102 SER A O 1
ATOM 776 N N . PHE A 1 103 ? 0.315 3.499 -5.666 1.00 95.88 103 PHE A N 1
ATOM 777 C CA . PHE A 1 103 ? 0.731 2.219 -5.102 1.00 95.88 103 PHE A CA 1
ATOM 778 C C . PHE A 1 103 ? 0.849 2.287 -3.578 1.00 95.88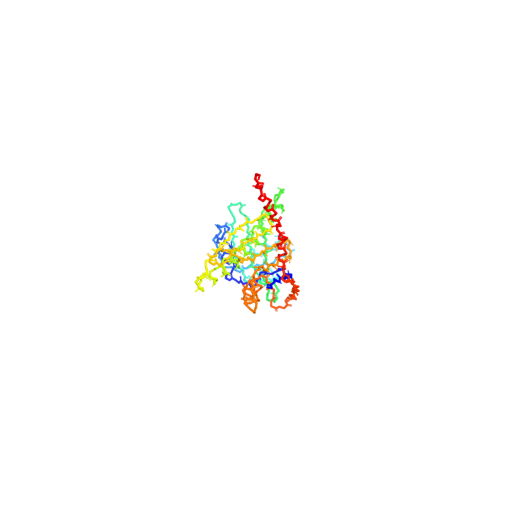 103 PHE A C 1
ATOM 780 O O . PHE A 1 103 ? 0.319 1.415 -2.891 1.00 95.88 103 PHE A O 1
ATOM 787 N N . GLN A 1 104 ? 1.474 3.339 -3.041 1.00 94.44 104 GLN A N 1
ATOM 788 C CA . GLN A 1 104 ? 1.564 3.561 -1.599 1.00 94.44 104 GLN A CA 1
ATOM 789 C C . GLN A 1 104 ? 0.171 3.606 -0.962 1.00 94.44 104 GLN A C 1
ATOM 791 O O . GLN A 1 104 ? -0.104 2.875 -0.013 1.00 94.44 104 GLN A O 1
ATOM 796 N N . LYS A 1 105 ? -0.745 4.397 -1.529 1.00 94.31 105 LYS A N 1
ATOM 797 C CA . LYS A 1 105 ? -2.131 4.492 -1.058 1.00 94.31 105 LYS A CA 1
ATOM 798 C C . LYS A 1 105 ? -2.866 3.154 -1.135 1.00 94.31 105 LYS A C 1
ATOM 800 O O . LYS A 1 105 ? -3.592 2.799 -0.207 1.00 94.31 105 LYS A O 1
ATOM 805 N N . ALA A 1 106 ? -2.668 2.393 -2.213 1.00 95.69 106 ALA A N 1
ATOM 806 C CA . ALA A 1 106 ? -3.228 1.053 -2.349 1.00 95.69 106 ALA A CA 1
ATOM 807 C C . ALA A 1 106 ? -2.689 0.103 -1.269 1.00 95.69 106 ALA A C 1
ATOM 809 O O . ALA A 1 106 ? -3.469 -0.647 -0.688 1.00 95.69 106 ALA A O 1
ATOM 810 N N . TYR A 1 107 ? -1.392 0.164 -0.964 1.00 96.06 107 TYR A N 1
ATOM 811 C CA . TYR A 1 107 ? -0.763 -0.630 0.090 1.00 96.06 107 TYR A CA 1
ATOM 812 C C . TYR A 1 107 ? -1.286 -0.259 1.482 1.00 96.06 107 TYR A C 1
ATOM 814 O O . TYR A 1 107 ? -1.711 -1.142 2.223 1.00 96.06 107 TYR A O 1
ATOM 822 N N . VAL A 1 108 ? -1.364 1.037 1.807 1.00 94.62 108 VAL A N 1
ATOM 823 C CA . VAL A 1 108 ? -1.968 1.507 3.065 1.00 94.62 108 VAL A CA 1
ATOM 824 C C . VAL A 1 108 ? -3.411 1.019 3.177 1.00 94.62 108 VAL A C 1
ATOM 826 O O . VAL A 1 108 ? -3.794 0.466 4.200 1.00 94.62 108 VAL A O 1
ATOM 829 N N . SER A 1 109 ? -4.196 1.116 2.101 1.00 95.38 109 SER A N 1
ATOM 830 C CA . SER A 1 109 ? -5.572 0.610 2.077 1.00 95.38 109 SER A CA 1
ATOM 831 C C . SER A 1 109 ? -5.671 -0.897 2.358 1.00 95.38 109 SER A C 1
ATOM 833 O O . SER A 1 109 ? -6.668 -1.336 2.921 1.00 95.38 109 SER A O 1
ATOM 835 N N . VAL A 1 110 ? -4.665 -1.704 1.999 1.00 95.69 110 VAL A N 1
ATOM 836 C CA . VAL A 1 110 ? -4.632 -3.128 2.383 1.00 95.69 110 VAL A CA 1
ATOM 837 C C . VAL A 1 110 ? -4.465 -3.285 3.891 1.00 95.69 110 VAL A C 1
ATOM 839 O O . VAL A 1 110 ? -5.199 -4.069 4.484 1.00 95.69 110 VAL A O 1
ATOM 842 N N . ALA A 1 111 ? -3.551 -2.534 4.509 1.00 93.75 111 ALA A N 1
ATOM 843 C CA . ALA A 1 111 ? -3.362 -2.583 5.957 1.00 93.75 111 ALA A CA 1
ATOM 844 C C . ALA A 1 111 ? -4.640 -2.157 6.702 1.00 93.75 111 ALA A C 1
ATOM 846 O O . ALA A 1 111 ? -5.071 -2.834 7.630 1.00 93.75 111 ALA A O 1
ATOM 847 N N . ILE A 1 112 ? -5.313 -1.109 6.214 1.00 94.50 112 ILE A N 1
ATOM 848 C CA . ILE A 1 112 ? -6.615 -0.657 6.727 1.00 94.50 112 ILE A CA 1
ATOM 849 C C . ILE A 1 112 ? -7.679 -1.759 6.613 1.00 94.50 112 ILE A C 1
ATOM 851 O O . ILE A 1 112 ? -8.387 -2.029 7.583 1.00 94.50 112 ILE A O 1
ATOM 855 N N . ASP A 1 113 ? -7.788 -2.423 5.457 1.00 94.44 113 ASP A N 1
ATOM 856 C CA . ASP A 1 113 ? -8.740 -3.524 5.261 1.00 94.44 113 ASP A CA 1
ATOM 857 C C . ASP A 1 113 ? -8.478 -4.685 6.236 1.00 94.44 113 ASP A C 1
ATOM 859 O O . ASP A 1 113 ? -9.422 -5.318 6.713 1.00 94.44 113 ASP A O 1
ATOM 863 N N . GLU A 1 114 ? -7.212 -4.995 6.524 1.00 92.50 114 GLU A N 1
ATOM 864 C CA . GLU A 1 114 ? -6.829 -6.049 7.470 1.00 92.50 114 GLU A CA 1
ATOM 865 C C . GLU A 1 114 ? -7.205 -5.674 8.909 1.00 92.50 114 GLU A C 1
ATOM 867 O O . GLU A 1 114 ? -7.858 -6.470 9.593 1.00 92.50 114 GLU A O 1
ATOM 872 N N . THR A 1 115 ? -6.936 -4.433 9.324 1.00 91.19 115 THR A N 1
ATOM 873 C CA . THR A 1 115 ? -7.386 -3.895 10.617 1.00 91.19 115 THR A CA 1
ATOM 874 C C . THR A 1 115 ? -8.909 -3.975 10.762 1.00 91.19 115 THR A C 1
ATOM 876 O O . THR A 1 115 ? -9.420 -4.463 11.771 1.00 91.19 115 THR A O 1
ATOM 879 N N . VAL A 1 116 ? -9.658 -3.559 9.738 1.00 92.62 116 VAL A N 1
ATOM 880 C CA . VAL A 1 116 ? -11.131 -3.566 9.748 1.00 92.62 116 VAL A CA 1
ATOM 881 C C . VAL A 1 116 ? -11.675 -4.983 9.857 1.00 92.62 116 VAL A C 1
ATOM 883 O O . VAL A 1 116 ? -12.519 -5.244 10.712 1.00 92.62 116 VAL A O 1
ATOM 886 N N . ARG A 1 117 ? -11.147 -5.928 9.069 1.00 92.50 117 ARG A N 1
ATOM 887 C CA . ARG A 1 117 ? -11.557 -7.340 9.150 1.00 92.50 117 ARG A CA 1
ATOM 888 C C . ARG A 1 117 ? -11.366 -7.913 10.547 1.00 92.50 117 ARG A C 1
ATOM 890 O O . ARG A 1 117 ? -12.192 -8.706 10.990 1.00 92.50 117 ARG A O 1
ATOM 897 N N . ARG A 1 118 ? -10.299 -7.534 11.252 1.00 89.31 118 ARG A N 1
ATOM 898 C CA . ARG A 1 118 ? -10.044 -7.990 12.624 1.00 89.31 118 ARG A CA 1
ATOM 899 C C . ARG A 1 118 ? -11.027 -7.389 13.632 1.00 89.31 118 ARG A C 1
ATOM 901 O O . ARG A 1 118 ? -11.493 -8.101 14.528 1.00 89.31 118 ARG A O 1
ATOM 908 N N . ILE A 1 119 ? -11.372 -6.110 13.475 1.00 89.06 119 ILE A N 1
ATOM 909 C CA . ILE A 1 119 ? -12.412 -5.451 14.279 1.00 89.06 119 ILE A CA 1
ATOM 910 C C . ILE A 1 119 ? -13.759 -6.163 14.066 1.00 89.06 119 ILE A C 1
ATOM 912 O O . ILE A 1 119 ? -14.398 -6.587 15.033 1.00 89.06 119 ILE A O 1
ATOM 916 N N . GLU A 1 120 ? -14.140 -6.404 12.811 1.00 90.62 120 GLU A N 1
ATOM 917 C CA . GLU A 1 120 ? -15.384 -7.094 12.450 1.00 90.62 120 GLU A CA 1
ATOM 918 C C . GLU A 1 120 ? -15.412 -8.555 12.918 1.00 90.62 120 GLU A C 1
ATOM 920 O O . GLU A 1 120 ? -16.436 -9.025 13.418 1.00 90.62 120 GLU A O 1
ATOM 925 N N . ALA A 1 121 ? -14.283 -9.269 12.844 1.00 89.38 121 ALA A N 1
ATOM 926 C CA . ALA A 1 121 ? -14.150 -10.632 13.363 1.00 89.38 121 ALA A CA 1
ATOM 927 C C . ALA A 1 121 ? -14.368 -10.713 14.884 1.00 89.38 121 ALA A C 1
ATOM 929 O O . ALA A 1 121 ? -14.742 -11.766 15.402 1.00 89.38 121 ALA A O 1
ATOM 930 N N . SER A 1 122 ? -14.188 -9.597 15.595 1.00 86.56 122 SER A N 1
ATOM 931 C CA . SER A 1 122 ? -14.492 -9.469 17.024 1.00 86.56 122 SER A CA 1
ATOM 932 C C . SER A 1 122 ? -15.972 -9.152 17.298 1.00 86.56 122 SER A C 1
ATOM 934 O O . SER A 1 122 ? -16.355 -8.940 18.447 1.00 86.56 122 SER A O 1
ATOM 936 N N . GLY A 1 123 ? -16.818 -9.112 16.261 1.00 87.38 123 GLY A N 1
ATOM 937 C CA . GLY A 1 123 ? -18.243 -8.785 16.349 1.00 87.38 123 GLY A CA 1
ATOM 938 C C . GLY A 1 123 ? -18.534 -7.288 16.474 1.00 87.38 123 GLY A C 1
ATOM 939 O O . GLY A 1 123 ? -19.663 -6.912 16.793 1.00 87.38 123 GLY A O 1
ATOM 940 N N . VAL A 1 124 ? -17.534 -6.433 16.246 1.00 89.81 124 VAL A N 1
ATOM 941 C CA . VAL A 1 124 ? -17.668 -4.976 16.323 1.00 89.81 124 VAL A CA 1
ATOM 942 C C . VAL A 1 124 ? -17.862 -4.429 14.909 1.00 89.81 124 VAL A C 1
ATOM 944 O O . VAL A 1 124 ? -16.998 -4.654 14.066 1.00 89.81 124 VAL A O 1
ATOM 947 N N . PRO A 1 125 ? -18.964 -3.718 14.611 1.00 92.06 125 PRO A N 1
ATOM 948 C CA . PRO A 1 125 ? -19.137 -3.127 13.291 1.00 92.06 125 PRO A CA 1
ATOM 949 C C . PRO A 1 125 ? -18.101 -2.020 13.076 1.00 92.06 125 PRO A C 1
ATOM 951 O O . PRO A 1 125 ? -17.781 -1.268 14.004 1.00 92.06 125 PRO A O 1
ATOM 954 N N . ALA A 1 126 ? -17.591 -1.941 11.851 1.00 94.06 126 ALA A N 1
ATOM 955 C CA . ALA A 1 126 ? -16.603 -0.964 11.434 1.00 94.06 126 ALA A CA 1
ATOM 956 C C . ALA A 1 126 ? -16.936 -0.425 10.039 1.00 94.06 126 ALA A C 1
ATOM 958 O O . ALA A 1 126 ? -17.584 -1.084 9.226 1.00 94.06 126 ALA A O 1
ATOM 959 N N . LYS A 1 127 ? -16.486 0.793 9.762 1.00 94.50 127 LYS A N 1
ATOM 960 C CA . LYS A 1 127 ? -16.668 1.482 8.491 1.00 94.50 127 LYS A CA 1
ATOM 961 C C . LYS A 1 127 ? -15.399 2.248 8.156 1.00 94.50 127 LYS A C 1
ATOM 963 O O . LYS A 1 127 ? -14.835 2.916 9.015 1.00 94.50 127 LYS A O 1
ATOM 968 N N . VAL A 1 128 ? -14.996 2.201 6.890 1.00 96.00 128 VAL A N 1
ATOM 969 C CA . VAL A 1 128 ? -13.861 2.972 6.373 1.00 96.00 128 VAL A CA 1
ATOM 970 C C . VAL A 1 128 ? -14.364 4.108 5.499 1.00 96.00 128 VAL A C 1
ATOM 972 O O . VAL A 1 128 ? -15.222 3.907 4.638 1.00 96.00 128 VAL A O 1
ATOM 975 N N . THR A 1 129 ? -13.798 5.292 5.695 1.00 95.69 129 THR A N 1
ATOM 976 C CA . THR A 1 129 ? -13.954 6.440 4.805 1.00 95.69 129 THR A CA 1
ATOM 977 C C . THR A 1 129 ? -12.578 6.859 4.304 1.00 95.69 129 THR A C 1
ATOM 979 O O . THR A 1 129 ? -11.684 7.165 5.085 1.00 95.69 129 THR A O 1
ATOM 982 N N . GLU A 1 130 ? -12.394 6.859 2.989 1.00 93.50 130 GLU A N 1
ATOM 983 C CA . GLU A 1 130 ? -11.181 7.383 2.366 1.00 93.50 130 GLU A CA 1
ATOM 984 C C . GLU A 1 130 ? -11.262 8.911 2.274 1.00 93.50 130 GLU A C 1
ATOM 986 O O . GLU A 1 130 ? -12.272 9.467 1.835 1.00 93.50 130 GLU A O 1
ATOM 991 N N . THR A 1 131 ? -10.192 9.593 2.673 1.00 89.31 131 THR A N 1
ATOM 992 C CA . THR A 1 131 ? -10.060 11.049 2.590 1.00 89.31 131 THR A CA 1
ATOM 993 C C . THR A 1 131 ? -8.924 11.432 1.639 1.00 89.31 131 THR A C 1
ATOM 995 O O . THR A 1 131 ? -8.185 10.591 1.125 1.00 89.31 131 THR A O 1
ATOM 998 N N . LEU A 1 132 ? -8.764 12.733 1.381 1.00 82.44 132 LEU A N 1
ATOM 999 C CA . LEU A 1 132 ? -7.637 13.233 0.585 1.00 82.44 132 LEU A CA 1
ATOM 1000 C C . LEU A 1 132 ? -6.281 13.000 1.269 1.00 82.44 132 LEU A C 1
ATOM 1002 O O . LEU A 1 132 ? -5.273 12.910 0.580 1.00 82.44 132 LEU A O 1
ATOM 1006 N N . GLN A 1 133 ? -6.265 12.930 2.603 1.00 83.62 133 GLN A N 1
ATOM 1007 C CA . GLN A 1 133 ? -5.047 12.858 3.418 1.00 83.62 133 GLN A CA 1
ATOM 1008 C C . GLN A 1 133 ? -4.805 11.460 4.006 1.00 83.62 133 GLN A C 1
ATOM 1010 O O . GLN A 1 133 ? -3.760 11.233 4.611 1.00 83.62 133 GLN A O 1
ATOM 1015 N N . GLY A 1 134 ? -5.751 10.530 3.830 1.00 92.25 134 GLY A N 1
ATOM 1016 C CA . GLY A 1 134 ? -5.603 9.141 4.243 1.00 92.25 134 GLY A CA 1
ATOM 1017 C C . GLY A 1 134 ? -6.932 8.416 4.448 1.00 92.25 134 GLY A C 1
ATOM 1018 O O . GLY A 1 134 ? -7.771 8.410 3.549 1.00 92.25 134 GLY A O 1
ATOM 1019 N N . PHE A 1 135 ? -7.114 7.779 5.603 1.00 94.81 135 PHE A N 1
ATOM 1020 C CA . PHE A 1 135 ? -8.255 6.914 5.905 1.00 94.81 135 PHE A CA 1
ATOM 1021 C C . PHE A 1 135 ? -8.788 7.152 7.318 1.00 94.81 135 PHE A C 1
ATOM 1023 O O . PHE A 1 135 ? -8.019 7.240 8.270 1.00 94.81 135 PHE A O 1
ATOM 1030 N N . ASP A 1 136 ? -10.111 7.167 7.445 1.00 94.31 136 ASP A N 1
ATOM 1031 C CA . ASP A 1 136 ? -10.818 7.185 8.720 1.00 94.31 136 ASP A CA 1
ATOM 1032 C C . ASP A 1 136 ? -11.525 5.843 8.914 1.00 94.31 136 ASP A C 1
ATOM 1034 O O . ASP A 1 136 ? -12.358 5.447 8.096 1.00 94.31 136 ASP A O 1
ATOM 1038 N N . ILE A 1 137 ? -11.204 5.140 9.997 1.00 94.56 137 ILE A N 1
ATOM 1039 C CA . ILE A 1 137 ? -11.883 3.913 10.416 1.00 94.56 137 ILE A CA 1
ATOM 1040 C C . ILE A 1 137 ? -12.783 4.274 11.591 1.00 94.56 137 ILE A C 1
ATOM 1042 O O . ILE A 1 137 ? -12.279 4.590 12.662 1.00 94.56 137 ILE A O 1
ATOM 1046 N N . GLU A 1 138 ? -14.097 4.211 11.422 1.00 94.06 138 GLU A N 1
ATOM 1047 C CA . GLU A 1 138 ? -15.072 4.376 12.503 1.00 94.06 138 GLU A CA 1
ATOM 1048 C C . GLU A 1 138 ? -15.563 2.997 12.949 1.00 94.06 138 GLU A C 1
ATOM 1050 O O . GLU A 1 138 ? -15.895 2.162 12.109 1.00 94.06 138 GLU A O 1
ATOM 1055 N N . PHE A 1 139 ? -15.633 2.729 14.250 1.00 92.31 139 PHE A N 1
ATOM 1056 C CA . PHE A 1 139 ? -16.027 1.416 14.763 1.00 92.31 139 PHE A CA 1
ATOM 1057 C C . PHE A 1 139 ? -16.717 1.495 16.126 1.00 92.31 139 PHE A C 1
ATOM 1059 O O . PHE A 1 139 ? -16.657 2.503 16.828 1.00 92.31 139 PHE A O 1
ATOM 1066 N N . GLY A 1 140 ? -17.401 0.413 16.497 1.00 88.50 140 GLY A N 1
ATOM 1067 C CA . GLY A 1 140 ? -18.218 0.338 17.709 1.00 88.50 140 GLY A CA 1
ATOM 1068 C C . GLY A 1 140 ? -19.710 0.243 17.385 1.00 88.50 140 GLY A C 1
ATOM 1069 O O . GLY A 1 140 ? -20.122 0.596 16.280 1.00 88.50 140 GLY A O 1
ATOM 1070 N N . PRO A 1 141 ? -20.558 -0.226 18.319 1.00 87.25 141 PRO A N 1
ATOM 1071 C CA . PRO A 1 141 ? -21.993 -0.414 18.081 1.00 87.25 141 PRO A CA 1
ATOM 1072 C C . PRO A 1 141 ? -22.718 0.819 17.522 1.00 87.25 141 PRO A C 1
ATOM 1074 O O . PRO A 1 141 ? -23.750 0.685 16.864 1.00 87.25 141 PRO A O 1
ATOM 1077 N N . ARG A 1 142 ? -22.200 2.018 17.804 1.00 89.94 142 ARG A N 1
ATOM 1078 C CA . ARG A 1 142 ? -22.699 3.308 17.322 1.00 89.94 142 ARG A CA 1
ATOM 1079 C C . ARG A 1 142 ? -21.640 4.094 16.544 1.00 89.94 142 ARG A C 1
ATOM 1081 O O . ARG A 1 142 ? -21.869 5.274 16.299 1.00 89.94 142 ARG A O 1
ATOM 1088 N N . HIS A 1 143 ? -20.543 3.456 16.130 1.00 88.12 143 HIS A N 1
ATOM 1089 C CA . HIS A 1 143 ? -19.395 4.098 15.482 1.00 88.12 143 HIS A CA 1
ATOM 1090 C C . HIS A 1 143 ? -18.784 5.217 16.346 1.00 88.12 143 HIS A C 1
ATOM 1092 O O . HIS A 1 143 ? -18.446 6.294 15.867 1.00 88.12 143 HIS A O 1
ATOM 1098 N N . GLU A 1 144 ? -18.707 4.981 17.655 1.00 88.12 144 GLU A N 1
ATOM 1099 C CA . GLU A 1 144 ? -18.238 5.949 18.650 1.00 88.12 144 GLU A CA 1
ATOM 1100 C C . GLU A 1 144 ? -16.708 6.025 18.790 1.00 88.12 144 GLU A C 1
ATOM 1102 O O . GLU A 1 144 ? -16.196 6.932 19.450 1.00 88.12 144 GLU A O 1
ATOM 1107 N N . TYR A 1 145 ? -15.984 5.075 18.197 1.00 90.12 145 TYR A N 1
ATOM 1108 C CA . TYR A 1 145 ? -14.527 5.022 18.192 1.00 90.12 145 TYR A CA 1
ATOM 1109 C C . TYR A 1 145 ? -13.999 5.283 16.789 1.00 90.12 145 TYR A C 1
ATOM 1111 O O . TYR A 1 145 ? -14.647 4.918 15.805 1.00 90.12 145 TYR A O 1
ATOM 1119 N N . SER A 1 146 ? -12.810 5.877 16.691 1.00 91.12 146 SER A N 1
ATOM 1120 C CA . SER A 1 146 ? -12.176 6.083 15.392 1.00 91.12 146 SER A CA 1
ATOM 1121 C C . SER A 1 146 ? -10.664 5.887 15.401 1.00 91.12 146 SER A C 1
ATOM 1123 O O . SER A 1 146 ? -10.007 6.089 16.422 1.00 91.12 146 SER A O 1
ATOM 1125 N N . ILE A 1 147 ? -10.126 5.494 14.248 1.00 92.19 147 ILE A N 1
ATOM 1126 C CA . ILE A 1 147 ? -8.699 5.521 13.916 1.00 92.19 147 ILE A CA 1
ATOM 1127 C C . ILE A 1 147 ? -8.548 6.415 12.688 1.00 92.19 147 ILE A C 1
ATOM 1129 O O . ILE A 1 147 ? -9.138 6.137 11.646 1.00 92.19 147 ILE A O 1
ATOM 1133 N N . HIS A 1 148 ? -7.779 7.488 12.815 1.00 92.69 148 HIS A N 1
ATOM 1134 C CA . HIS A 1 148 ? -7.430 8.375 11.712 1.00 92.69 148 HIS A CA 1
ATOM 1135 C C . HIS A 1 148 ? -6.010 8.056 11.267 1.00 92.69 148 HIS A C 1
ATOM 1137 O O . HIS A 1 148 ? -5.079 8.210 12.050 1.00 92.69 148 HIS A O 1
ATOM 1143 N N . VAL A 1 149 ? -5.843 7.622 10.025 1.00 93.25 149 VAL A N 1
ATOM 1144 C CA . VAL A 1 149 ? -4.541 7.292 9.443 1.00 93.25 149 VAL A CA 1
ATOM 1145 C C . VAL A 1 149 ? -4.257 8.298 8.347 1.00 93.25 149 VAL A C 1
ATOM 1147 O O . VAL A 1 149 ? -4.950 8.313 7.332 1.00 93.25 149 VAL A O 1
ATOM 1150 N N . THR A 1 150 ? -3.247 9.138 8.534 1.00 92.12 150 THR A N 1
ATOM 1151 C CA . THR A 1 150 ? -2.770 10.074 7.515 1.00 92.12 150 THR A CA 1
ATOM 1152 C C . THR A 1 150 ? -1.360 9.709 7.087 1.00 92.12 150 THR A C 1
ATOM 1154 O O . THR A 1 150 ? -0.565 9.193 7.871 1.00 92.12 150 THR A O 1
ATOM 1157 N N . PHE A 1 151 ? -1.055 9.941 5.815 1.00 87.56 151 PHE A N 1
ATOM 1158 C CA . PHE A 1 151 ? 0.264 9.657 5.264 1.00 87.56 151 PHE A CA 1
ATOM 1159 C C . PHE A 1 151 ? 0.702 10.777 4.326 1.00 87.56 151 PHE A C 1
ATOM 1161 O O . PHE A 1 151 ? -0.079 11.275 3.513 1.00 87.56 151 PHE A O 1
ATOM 1168 N N . SER A 1 152 ? 1.957 11.196 4.462 1.00 83.25 152 SER A N 1
ATOM 1169 C CA . SER A 1 152 ? 2.550 12.279 3.680 1.00 83.25 152 SER A CA 1
ATOM 1170 C C . SER A 1 152 ? 4.002 11.949 3.366 1.00 83.25 152 SER A C 1
ATOM 1172 O O . SER A 1 152 ? 4.867 12.040 4.235 1.00 83.25 152 SER A O 1
ATOM 1174 N N . GLY A 1 153 ? 4.280 11.594 2.110 1.00 83.94 153 GLY A N 1
ATOM 1175 C CA . GLY A 1 153 ? 5.592 11.070 1.732 1.00 83.94 153 GLY A CA 1
ATOM 1176 C C . GLY A 1 153 ? 5.873 9.775 2.491 1.00 83.94 153 GLY A C 1
ATOM 1177 O O . GLY A 1 153 ? 5.039 8.874 2.483 1.00 83.94 153 GLY A O 1
ATOM 1178 N N . ASP A 1 154 ? 7.004 9.718 3.188 1.00 85.69 154 ASP A N 1
ATOM 1179 C CA . ASP A 1 154 ? 7.435 8.537 3.946 1.00 85.69 154 ASP A CA 1
ATOM 1180 C C . ASP A 1 154 ? 7.018 8.582 5.425 1.00 85.69 154 ASP A C 1
ATOM 1182 O O . ASP A 1 154 ? 7.523 7.821 6.241 1.00 85.69 154 ASP A O 1
ATOM 1186 N N . GLU A 1 155 ? 6.105 9.475 5.805 1.00 90.31 155 GLU A N 1
ATOM 1187 C CA . GLU A 1 155 ? 5.628 9.603 7.182 1.00 90.31 155 GLU A CA 1
ATOM 1188 C C . GLU A 1 155 ? 4.171 9.161 7.306 1.00 90.31 155 GLU A C 1
ATOM 1190 O O . GLU A 1 155 ? 3.318 9.593 6.523 1.00 90.31 155 GLU A O 1
ATOM 1195 N N . ILE A 1 156 ? 3.886 8.346 8.325 1.00 89.94 156 ILE A N 1
ATOM 1196 C CA . ILE A 1 156 ? 2.531 7.969 8.725 1.00 89.94 156 ILE A CA 1
ATOM 1197 C C . ILE A 1 156 ? 2.246 8.492 10.124 1.00 89.94 156 ILE A C 1
ATOM 1199 O O . ILE A 1 156 ? 3.062 8.375 11.041 1.00 89.94 156 ILE A O 1
ATOM 1203 N N . ILE A 1 157 ? 1.057 9.069 10.267 1.00 90.19 157 ILE A N 1
ATOM 1204 C CA . ILE A 1 157 ? 0.486 9.476 11.541 1.00 90.19 157 ILE A CA 1
ATOM 1205 C C . ILE A 1 157 ? -0.818 8.715 11.717 1.00 90.19 157 ILE A C 1
ATOM 1207 O O . ILE A 1 157 ? -1.713 8.758 10.874 1.00 90.19 157 ILE A O 1
ATOM 1211 N N . GLU A 1 158 ? -0.933 8.044 12.846 1.00 90.62 158 GLU A N 1
ATOM 1212 C CA . GLU A 1 158 ? -2.110 7.298 13.238 1.00 90.62 158 GLU A CA 1
ATOM 1213 C C . GLU A 1 158 ? -2.637 7.861 14.556 1.00 90.62 158 GLU A C 1
ATOM 1215 O O . GLU A 1 158 ? -1.897 8.020 15.521 1.00 90.62 158 GLU A O 1
ATOM 1220 N N . GLU A 1 159 ? -3.926 8.180 14.604 1.00 89.31 159 GLU A N 1
ATOM 1221 C CA . GLU A 1 159 ? -4.581 8.719 15.786 1.00 89.31 159 GLU A CA 1
ATOM 1222 C C . GLU A 1 159 ? -5.817 7.895 16.151 1.00 89.31 159 GLU A C 1
ATOM 1224 O O . GLU A 1 159 ? -6.816 7.903 15.430 1.00 89.31 159 GLU A O 1
ATOM 1229 N N . VAL A 1 160 ? -5.791 7.254 17.319 1.00 87.88 160 VAL A N 1
ATOM 1230 C CA . VAL A 1 160 ? -6.942 6.538 17.879 1.00 87.88 160 VAL A CA 1
ATOM 1231 C C . VAL A 1 160 ? -7.716 7.437 18.828 1.00 87.88 160 VAL A C 1
ATOM 1233 O O . VAL A 1 160 ? -7.149 8.033 19.747 1.00 87.88 160 VAL A O 1
ATOM 1236 N N . ARG A 1 161 ? -9.039 7.501 18.655 1.00 87.38 161 ARG A N 1
ATOM 1237 C CA . ARG A 1 161 ? -9.942 8.320 19.468 1.00 87.38 161 ARG A CA 1
ATOM 1238 C C . ARG A 1 161 ? -11.051 7.495 20.115 1.00 87.38 161 ARG A C 1
ATOM 1240 O O . ARG A 1 161 ? -11.643 6.608 19.509 1.00 87.38 161 ARG A O 1
ATOM 1247 N N . GLY A 1 162 ? -11.357 7.833 21.369 1.00 80.06 162 GLY A N 1
ATOM 1248 C CA . GLY A 1 162 ? -12.522 7.318 22.101 1.00 80.06 162 GLY A CA 1
ATOM 1249 C C . GLY A 1 162 ? -12.343 5.943 22.757 1.00 80.06 162 GLY A C 1
ATOM 1250 O O . GLY A 1 162 ? -13.150 5.579 23.611 1.00 80.06 162 GLY A O 1
ATOM 1251 N N . VAL A 1 163 ? -11.285 5.199 22.428 1.00 76.56 163 VAL A N 1
ATOM 1252 C CA . VAL A 1 163 ? -10.999 3.876 23.009 1.00 76.56 163 VAL A CA 1
ATOM 1253 C C . VAL A 1 163 ? -10.539 4.011 24.470 1.00 76.56 163 VAL A C 1
ATOM 1255 O O . VAL A 1 163 ? -10.054 5.055 24.903 1.00 76.56 163 VAL A O 1
ATOM 1258 N N . LYS A 1 164 ? -10.734 2.984 25.303 1.00 70.69 164 LYS A N 1
ATOM 1259 C CA . LYS A 1 164 ? -10.264 2.973 26.700 1.00 70.69 164 LYS A CA 1
ATOM 1260 C C . LYS A 1 164 ? -9.411 1.737 26.980 1.00 70.69 164 LYS A C 1
ATOM 1262 O O . LYS A 1 164 ? -9.758 0.641 26.551 1.00 70.69 164 LYS A O 1
ATOM 1267 N N . GLY A 1 165 ? -8.340 1.926 27.755 1.00 66.31 165 GLY A N 1
ATOM 1268 C CA . GLY A 1 165 ? -7.432 0.861 28.196 1.00 66.31 165 GLY A CA 1
ATOM 1269 C C . GLY A 1 165 ? -6.519 0.306 27.096 1.00 66.31 165 GLY A C 1
ATOM 1270 O O . GLY A 1 165 ? -6.416 0.876 26.012 1.00 66.31 165 GLY A O 1
ATOM 1271 N N . ASP A 1 166 ? -5.895 -0.837 27.381 1.00 65.00 166 ASP A N 1
ATOM 1272 C CA . ASP A 1 166 ? -4.857 -1.488 26.554 1.00 65.00 166 ASP A CA 1
ATOM 1273 C C . ASP A 1 166 ? -5.356 -2.009 25.193 1.00 65.00 166 ASP A C 1
ATOM 1275 O O . ASP A 1 166 ? -4.590 -2.518 24.378 1.00 65.00 166 ASP A O 1
ATOM 1279 N N . ILE A 1 167 ? -6.660 -1.905 24.928 1.00 68.88 167 ILE A N 1
ATOM 1280 C CA . ILE A 1 167 ? -7.245 -2.231 23.622 1.00 68.88 167 ILE A CA 1
ATOM 1281 C C . ILE A 1 167 ? -6.755 -1.233 22.562 1.00 68.88 167 ILE A C 1
ATOM 1283 O O . ILE A 1 167 ? -6.629 -1.600 21.401 1.00 68.88 167 ILE A O 1
ATOM 1287 N N . CYS A 1 168 ? -6.436 -0.000 22.972 1.00 69.38 168 CYS A N 1
ATOM 1288 C CA . CYS A 1 168 ? -5.999 1.079 22.089 1.00 69.38 168 CYS A CA 1
ATOM 1289 C C . CYS A 1 168 ? -4.735 0.714 21.297 1.00 69.38 168 CYS A C 1
ATOM 1291 O O . CYS A 1 168 ? -4.728 0.858 20.084 1.00 69.38 168 CYS A O 1
ATOM 1293 N N . THR A 1 169 ? -3.715 0.161 21.960 1.00 70.19 169 THR A N 1
ATOM 1294 C CA . THR A 1 169 ? -2.451 -0.244 21.319 1.00 70.19 169 THR A CA 1
ATOM 1295 C C . THR A 1 169 ? -2.615 -1.508 20.481 1.00 70.19 169 THR A C 1
ATOM 1297 O O . THR A 1 169 ? -2.149 -1.584 19.352 1.00 70.19 169 THR A O 1
ATOM 1300 N N . ARG A 1 170 ? -3.367 -2.497 20.976 1.00 75.38 170 ARG A N 1
ATOM 1301 C CA . ARG A 1 170 ? -3.591 -3.759 20.246 1.00 75.38 170 ARG A CA 1
ATOM 1302 C C . ARG A 1 170 ? -4.349 -3.595 18.933 1.00 75.38 170 ARG A C 1
ATOM 1304 O O . ARG A 1 170 ? -4.266 -4.474 18.076 1.00 75.38 170 ARG A O 1
ATOM 1311 N N . LEU A 1 171 ? -5.144 -2.532 18.811 1.00 76.00 171 LEU A N 1
ATOM 1312 C CA . LEU A 1 171 ? -5.872 -2.214 17.584 1.00 76.00 171 LEU A CA 1
ATOM 1313 C C . LEU A 1 171 ? -4.931 -1.782 16.459 1.00 76.00 171 LEU A C 1
ATOM 1315 O O . LEU A 1 171 ? -5.267 -1.971 15.292 1.00 76.00 171 LEU A O 1
ATOM 1319 N N . THR A 1 172 ? -3.776 -1.221 16.808 1.00 80.88 172 THR A N 1
ATOM 1320 C CA . THR A 1 172 ? -2.910 -0.512 15.870 1.00 80.88 172 THR A CA 1
ATOM 1321 C C . THR A 1 172 ? -1.574 -1.205 15.661 1.00 80.88 172 THR A C 1
ATOM 1323 O O . THR A 1 172 ? -0.992 -1.042 14.601 1.00 80.88 172 THR A O 1
ATOM 1326 N N . GLU A 1 173 ? -1.168 -2.103 16.563 1.00 84.12 173 GLU A N 1
ATOM 1327 C CA . GLU A 1 173 ? 0.014 -2.971 16.418 1.00 84.12 173 GLU A CA 1
ATOM 1328 C C . GLU A 1 173 ? 0.119 -3.635 15.031 1.00 84.12 173 GLU A C 1
ATOM 1330 O O . GLU A 1 173 ? 1.189 -3.692 14.430 1.00 84.12 173 GLU A O 1
ATOM 1335 N N . GLU A 1 174 ? -0.991 -4.154 14.501 1.00 82.12 174 GLU A N 1
ATOM 1336 C CA . GLU A 1 174 ? -1.001 -4.813 13.189 1.00 82.12 174 GLU A CA 1
ATOM 1337 C C . GLU A 1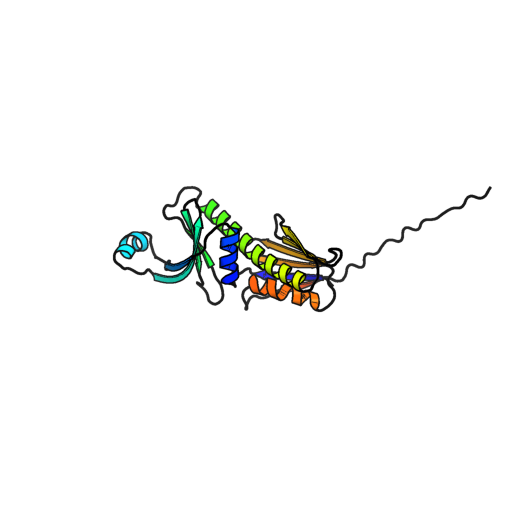 174 ? -0.852 -3.811 12.041 1.00 82.12 174 GLU A C 1
ATOM 1339 O O . GLU A 1 174 ? -0.068 -4.048 11.122 1.00 82.12 174 GLU A O 1
ATOM 1344 N N . LEU A 1 175 ? -1.542 -2.670 12.136 1.00 88.06 175 LEU A N 1
ATOM 1345 C CA . LEU A 1 175 ? -1.405 -1.561 11.196 1.00 88.06 175 LEU A CA 1
ATOM 1346 C C . LEU A 1 175 ? 0.052 -1.070 11.165 1.00 88.06 175 LEU A C 1
ATOM 1348 O O . LEU A 1 175 ? 0.660 -1.004 10.101 1.00 88.06 175 LEU A O 1
ATOM 1352 N N . GLU A 1 176 ? 0.635 -0.806 12.333 1.00 88.81 176 GLU A N 1
ATOM 1353 C CA . GLU A 1 176 ? 2.027 -0.395 12.510 1.00 88.81 176 GLU A CA 1
ATOM 1354 C C . GLU A 1 176 ? 2.984 -1.449 11.925 1.00 88.81 176 GLU A C 1
ATOM 1356 O O . GLU A 1 176 ? 3.888 -1.100 11.167 1.00 88.81 176 GLU A O 1
ATOM 1361 N N . SER A 1 177 ? 2.754 -2.745 12.172 1.00 87.06 177 SER A N 1
ATOM 1362 C CA . SER A 1 177 ? 3.604 -3.828 11.642 1.00 87.06 177 SER A CA 1
ATOM 1363 C C . SER A 1 177 ? 3.595 -3.951 10.115 1.00 87.06 177 SER A C 1
ATOM 1365 O O . SER A 1 177 ? 4.581 -4.380 9.517 1.00 87.06 177 SER A O 1
ATOM 1367 N N . LEU A 1 178 ? 2.482 -3.590 9.471 1.00 88.94 178 LEU A N 1
ATOM 1368 C CA . LEU A 1 178 ? 2.341 -3.651 8.017 1.00 88.94 178 LEU A CA 1
ATOM 1369 C C . LEU A 1 178 ? 2.938 -2.422 7.337 1.00 88.94 178 LEU A C 1
ATOM 1371 O O . LEU A 1 178 ? 3.345 -2.510 6.174 1.00 88.94 178 LEU A O 1
ATOM 1375 N N . LEU A 1 179 ? 2.955 -1.292 8.043 1.00 90.19 179 LEU A N 1
ATOM 1376 C CA . LEU A 1 179 ? 3.282 0.021 7.504 1.00 90.19 179 LEU A CA 1
ATOM 1377 C C . LEU A 1 179 ? 4.650 0.554 7.947 1.00 90.19 179 LEU A C 1
ATOM 1379 O O . LEU A 1 179 ? 5.082 1.569 7.411 1.00 90.19 179 LEU A O 1
ATOM 1383 N N . SER A 1 180 ? 5.336 -0.099 8.884 1.00 86.94 180 SER A N 1
ATOM 1384 C CA . SER A 1 180 ? 6.662 0.293 9.379 1.00 86.94 180 SER A CA 1
ATOM 1385 C C . SER A 1 180 ? 7.655 -0.868 9.314 1.00 86.94 180 SER A C 1
ATOM 1387 O O . SER A 1 180 ? 7.275 -2.031 9.157 1.00 86.94 180 SER A O 1
ATOM 1389 N N . ARG A 1 181 ? 8.958 -0.571 9.408 1.00 82.31 181 ARG A N 1
ATOM 1390 C CA . ARG A 1 181 ? 9.973 -1.625 9.556 1.00 82.31 181 ARG A CA 1
ATOM 1391 C C . ARG A 1 181 ? 9.927 -2.159 10.992 1.00 82.31 181 ARG A C 1
ATOM 1393 O O . ARG A 1 181 ? 9.704 -1.375 11.912 1.00 82.31 181 ARG A O 1
ATOM 1400 N N . PRO A 1 182 ? 10.279 -3.435 11.236 1.00 74.81 182 PRO A N 1
ATOM 1401 C CA . PRO A 1 182 ? 10.380 -3.968 12.599 1.00 74.81 182 PRO A CA 1
ATOM 1402 C C . PRO A 1 182 ? 11.332 -3.184 13.520 1.00 74.81 182 PRO A C 1
ATOM 1404 O O . PRO A 1 182 ? 11.218 -3.261 14.739 1.00 74.81 182 PRO A O 1
ATOM 1407 N N . THR A 1 183 ? 12.294 -2.458 12.944 1.00 73.44 183 THR A N 1
ATOM 1408 C CA . THR A 1 183 ? 13.277 -1.637 13.664 1.00 73.44 183 THR A CA 1
ATOM 1409 C C . THR A 1 183 ? 12.928 -0.149 13.705 1.00 73.44 183 THR A C 1
ATOM 1411 O O . THR A 1 183 ? 13.733 0.630 14.212 1.00 73.44 183 THR A O 1
ATOM 1414 N N . SER A 1 184 ? 11.799 0.271 13.124 1.00 78.56 184 SER A N 1
ATOM 1415 C CA . SER A 1 184 ? 11.383 1.674 13.116 1.00 78.56 184 SER A CA 1
ATOM 1416 C C . SER A 1 184 ? 11.043 2.142 14.532 1.00 78.56 184 SER A C 1
ATOM 1418 O O . SER A 1 184 ? 10.423 1.422 15.313 1.00 78.56 184 SER A O 1
ATOM 1420 N N . GLU A 1 185 ? 11.444 3.368 14.866 1.00 79.19 185 GLU A N 1
ATOM 1421 C CA . GLU A 1 185 ? 11.033 4.007 16.113 1.00 79.19 185 GLU A CA 1
ATOM 1422 C C . GLU A 1 185 ? 9.573 4.468 15.990 1.00 79.19 185 GLU A C 1
ATOM 1424 O O . GLU A 1 185 ? 9.228 5.227 15.083 1.00 79.19 185 GLU A O 1
ATOM 1429 N N . LEU A 1 186 ? 8.717 3.993 16.898 1.00 82.88 186 LEU A N 1
ATOM 1430 C CA . LEU A 1 186 ? 7.323 4.418 17.005 1.00 82.88 186 LEU A CA 1
ATOM 1431 C C . LEU A 1 186 ? 7.220 5.501 18.083 1.00 82.88 186 LEU A C 1
ATOM 1433 O O . LEU A 1 186 ? 7.466 5.239 19.263 1.00 82.88 186 LEU A O 1
ATOM 1437 N N . VAL A 1 187 ? 6.858 6.723 17.689 1.00 82.38 187 VAL A N 1
ATOM 1438 C CA . VAL A 1 187 ? 6.702 7.846 18.623 1.00 82.38 187 VAL A CA 1
ATOM 1439 C C . VAL A 1 187 ? 5.227 7.988 18.984 1.00 82.38 187 VAL A C 1
ATOM 1441 O O . VAL A 1 187 ? 4.456 8.573 18.223 1.00 82.38 187 VAL A O 1
ATOM 1444 N N . THR A 1 188 ? 4.828 7.444 20.138 1.00 81.31 188 THR A N 1
ATOM 1445 C CA . THR A 1 188 ? 3.440 7.495 20.629 1.00 81.31 188 THR A CA 1
ATOM 1446 C C . THR A 1 188 ? 3.240 8.594 21.672 1.00 81.31 188 THR A C 1
ATOM 1448 O O . THR A 1 188 ? 3.807 8.559 22.766 1.00 81.31 188 THR A O 1
ATOM 1451 N N . GLU A 1 189 ? 2.360 9.542 21.366 1.00 79.94 189 GLU A N 1
ATOM 1452 C CA . GLU A 1 189 ? 1.883 10.577 22.279 1.00 79.94 189 GLU A CA 1
ATOM 1453 C C . GLU A 1 189 ? 0.480 10.242 22.804 1.00 79.94 189 GLU A C 1
ATOM 1455 O O . GLU A 1 189 ? -0.464 10.016 22.042 1.00 79.94 189 GLU A O 1
ATOM 1460 N N . TRP A 1 190 ? 0.313 10.251 24.128 1.00 76.56 190 TRP A N 1
ATOM 1461 C CA . TRP A 1 190 ? -0.975 10.002 24.778 1.00 76.56 190 TRP A CA 1
ATOM 1462 C C . TRP A 1 190 ? -1.747 11.304 24.973 1.00 76.56 190 TRP A C 1
ATOM 1464 O O . TRP A 1 190 ? -1.271 12.228 25.637 1.00 76.56 190 TRP A O 1
ATOM 1474 N N . LYS A 1 191 ? -2.972 11.369 24.446 1.00 69.44 191 LYS A N 1
ATOM 1475 C CA . LYS A 1 191 ? -3.869 12.511 24.643 1.00 69.44 191 LYS A CA 1
ATOM 1476 C C . LYS A 1 191 ? -4.793 12.245 25.842 1.00 69.44 191 LYS A C 1
ATOM 1478 O O . LYS A 1 191 ? -5.460 11.200 25.877 1.00 69.44 191 LYS A O 1
ATOM 1483 N N . PRO A 1 192 ? -4.866 13.164 26.828 1.00 57.53 192 PRO A N 1
ATOM 1484 C CA . PRO A 1 192 ? -5.794 13.031 27.947 1.00 57.53 192 PRO A CA 1
ATOM 1485 C C . PRO A 1 192 ? -7.243 12.989 27.442 1.00 57.53 192 PRO A C 1
ATOM 1487 O O . PRO A 1 192 ? -7.568 13.565 26.404 1.00 57.53 192 PRO A O 1
ATOM 1490 N N . GLU A 1 193 ? -8.122 12.285 28.163 1.00 53.47 193 GLU A N 1
ATOM 1491 C CA . GLU A 1 193 ? -9.549 12.258 27.827 1.00 53.47 193 GLU A CA 1
ATOM 1492 C C . GLU A 1 193 ? -10.107 13.684 27.863 1.00 5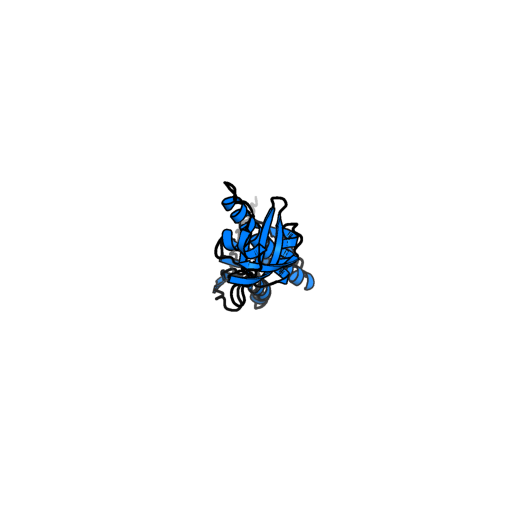3.47 193 GLU A C 1
ATOM 1494 O O . GLU A 1 193 ? -10.012 14.363 28.885 1.00 53.47 193 GLU A O 1
ATOM 1499 N N . TYR A 1 194 ? -10.696 14.139 26.754 1.00 43.97 194 TYR A N 1
ATOM 1500 C CA . TYR A 1 194 ? -11.495 15.357 26.757 1.00 43.97 194 TYR A CA 1
ATOM 1501 C C . TYR A 1 194 ? -12.662 15.144 27.725 1.00 43.97 194 TYR A C 1
ATOM 1503 O O . TYR A 1 194 ? -13.627 14.445 27.411 1.00 43.97 194 TYR A O 1
ATOM 1511 N N . THR A 1 195 ? -12.599 15.748 28.910 1.00 36.31 195 THR A N 1
ATOM 1512 C CA . THR A 1 195 ? -13.801 16.045 29.680 1.00 36.31 195 THR A CA 1
ATOM 1513 C C . THR A 1 195 ? -14.599 17.034 28.846 1.00 36.31 195 THR A C 1
ATOM 1515 O O . THR A 1 195 ? -14.287 18.221 28.795 1.00 36.31 195 THR A O 1
ATOM 1518 N N . VAL A 1 196 ? -15.619 16.539 28.145 1.00 36.91 196 VAL A N 1
ATOM 1519 C CA . VAL A 1 196 ? -16.675 17.399 27.617 1.00 36.91 196 VAL A CA 1
ATOM 1520 C C . VAL A 1 196 ? -17.318 18.044 28.839 1.00 36.91 196 VAL A C 1
ATOM 1522 O O . VAL A 1 196 ? -18.143 17.437 29.519 1.00 36.91 196 VAL A O 1
ATOM 1525 N N . VAL A 1 197 ? -16.880 19.256 29.172 1.00 38.12 197 VAL A N 1
ATOM 1526 C CA . VAL A 1 197 ? -17.619 20.126 30.075 1.00 38.12 197 VAL A CA 1
ATOM 1527 C C . VAL A 1 197 ? -18.864 20.506 29.287 1.00 38.12 197 VAL A C 1
ATOM 1529 O O . VAL A 1 197 ? -18.840 21.418 28.465 1.00 38.12 197 VAL A O 1
ATOM 1532 N N . HIS A 1 198 ? -19.944 19.743 29.459 1.00 36.84 198 HIS A N 1
ATOM 1533 C CA . HIS A 1 198 ? -21.264 20.275 29.169 1.00 36.84 198 HIS A CA 1
ATOM 1534 C C . HIS A 1 198 ? -21.425 21.475 30.099 1.00 36.84 198 HIS A C 1
ATOM 1536 O O . HIS A 1 198 ? -21.624 21.300 31.299 1.00 36.84 198 HIS A O 1
ATOM 1542 N N . GLU A 1 199 ? -21.271 22.689 29.565 1.00 37.25 199 GLU A N 1
ATOM 1543 C CA . GLU A 1 199 ? -21.814 23.873 30.218 1.00 37.25 199 GLU A CA 1
ATOM 1544 C C . GLU A 1 199 ? -23.305 23.599 30.420 1.00 37.25 199 GLU A C 1
ATOM 1546 O O . GLU A 1 199 ? -24.085 23.557 29.466 1.00 37.25 199 GLU A O 1
ATOM 1551 N N . GLU A 1 200 ? -23.677 23.305 31.665 1.00 41.06 200 GLU A N 1
ATOM 1552 C CA . GLU A 1 200 ? -25.061 23.178 32.087 1.00 41.06 200 GLU A CA 1
ATOM 1553 C C . GLU A 1 200 ? -25.794 24.458 31.678 1.00 41.06 200 GLU A C 1
ATOM 1555 O O . GLU A 1 200 ? -25.607 25.528 32.261 1.00 41.06 200 GLU A O 1
ATOM 1560 N N . GLN A 1 201 ? -26.641 24.354 30.653 1.00 40.19 201 GLN A N 1
ATOM 1561 C CA . GLN A 1 201 ? -27.637 25.372 30.361 1.00 40.19 201 GLN A CA 1
ATOM 1562 C C . GLN A 1 201 ? -28.564 25.469 31.574 1.00 40.19 201 GLN A C 1
ATOM 1564 O O . GLN A 1 201 ? -29.443 24.632 31.785 1.00 40.19 201 GLN A O 1
ATOM 1569 N N . THR A 1 202 ? -28.375 26.505 32.382 1.00 36.72 202 THR A N 1
ATOM 1570 C CA . THR A 1 202 ? -29.307 26.868 33.445 1.00 36.72 202 THR A CA 1
ATOM 1571 C C . THR A 1 202 ? -30.565 27.454 32.803 1.00 36.72 202 THR A C 1
ATOM 1573 O O . THR A 1 202 ? -30.672 28.650 32.546 1.00 36.72 202 THR A O 1
ATOM 1576 N N . LEU A 1 203 ? -31.548 26.595 32.524 1.00 36.81 203 LEU A N 1
ATOM 1577 C CA . LEU A 1 203 ? -32.916 27.009 32.219 1.00 36.81 203 LEU A CA 1
ATOM 1578 C C . LEU A 1 203 ? -33.571 27.551 33.501 1.00 36.81 203 LEU A C 1
ATOM 1580 O O . LEU A 1 203 ? -34.081 26.791 34.323 1.00 36.81 203 LEU A O 1
ATOM 1584 N N . GLN A 1 204 ? -33.578 28.875 33.675 1.00 37.00 204 GLN A N 1
ATOM 1585 C CA . GLN A 1 204 ? -34.466 29.531 34.637 1.00 37.00 204 GLN A CA 1
ATOM 1586 C C . GLN A 1 204 ? -35.893 29.555 34.077 1.00 37.00 204 GLN A C 1
ATOM 1588 O O . GLN A 1 204 ? -36.229 30.370 33.219 1.00 37.00 204 GLN A O 1
ATOM 1593 N N . ILE A 1 205 ? -36.755 28.674 34.586 1.00 41.97 205 ILE A N 1
ATOM 1594 C CA . ILE A 1 205 ? -38.203 28.779 34.389 1.00 41.97 205 ILE A CA 1
ATOM 1595 C C . ILE A 1 205 ? -38.740 29.762 35.436 1.00 41.97 205 ILE A C 1
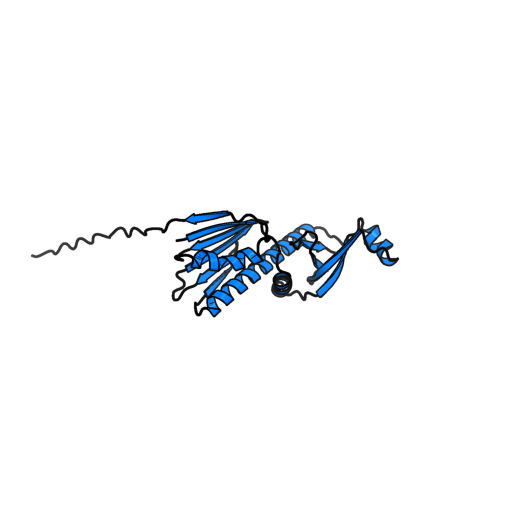ATOM 1597 O O . ILE A 1 205 ? -38.939 29.408 36.597 1.00 41.97 205 ILE A O 1
ATOM 1601 N N . LEU A 1 206 ? -38.985 31.008 35.028 1.00 39.03 206 LEU A N 1
ATOM 1602 C CA . LEU A 1 206 ? -39.818 31.940 35.789 1.00 39.03 206 LEU A CA 1
ATOM 1603 C C . LEU A 1 206 ? -41.284 31.579 35.537 1.00 39.03 206 LEU A C 1
ATOM 1605 O O . LEU A 1 206 ? -41.848 31.901 34.493 1.00 39.03 206 LEU A O 1
ATOM 1609 N N . SER A 1 207 ? -41.901 30.886 36.495 1.00 39.38 207 SER A N 1
ATOM 1610 C CA . SER A 1 207 ? -43.360 30.776 36.533 1.00 39.38 207 SER A CA 1
ATOM 1611 C C . SER A 1 207 ? -43.945 32.137 36.917 1.00 39.38 207 SER A C 1
ATOM 1613 O O . SER A 1 207 ? -43.700 32.654 38.006 1.00 39.38 207 SER A O 1
ATOM 1615 N N . ALA A 1 208 ? -44.682 32.745 35.991 1.00 40.78 208 ALA A N 1
ATOM 1616 C CA . ALA A 1 208 ? -45.572 33.850 36.301 1.00 40.78 208 ALA A CA 1
ATOM 1617 C C . ALA A 1 208 ? -46.839 33.267 36.935 1.00 40.78 208 ALA A C 1
ATOM 1619 O O . ALA A 1 208 ? -47.513 32.442 36.316 1.00 40.78 208 ALA A O 1
ATOM 1620 N N . HIS A 1 209 ? -47.174 33.708 38.145 1.00 37.16 209 HIS A N 1
ATOM 1621 C CA . HIS A 1 209 ? -48.523 33.565 38.677 1.00 37.16 209 HIS A CA 1
ATOM 1622 C C . HIS A 1 209 ? -49.117 34.950 38.946 1.00 37.16 209 HIS A C 1
ATOM 1624 O O . HIS A 1 209 ? -48.428 35.842 39.439 1.00 37.16 209 HIS A O 1
ATOM 1630 N N . LEU A 1 210 ? -50.369 35.064 38.490 1.00 39.00 210 LEU A N 1
ATOM 1631 C CA . LEU A 1 210 ? -51.278 36.211 38.410 1.00 39.00 210 LEU A CA 1
ATOM 1632 C C . LEU A 1 210 ? -51.420 37.021 39.701 1.00 39.00 210 LEU A C 1
ATOM 1634 O O . LEU A 1 210 ? -51.475 36.396 40.783 1.00 39.00 210 LEU A O 1
#

Radius of gyration: 23.76 Å; chains: 1; bounding box: 76×49×64 Å